Protein AF-A0A0M0LCG4-F1 (afdb_monomer)

Structure (mmCIF, N/CA/C/O backbone):
data_AF-A0A0M0LCG4-F1
#
_entry.id   AF-A0A0M0LCG4-F1
#
loop_
_atom_site.group_PDB
_atom_site.id
_atom_site.type_symbol
_atom_site.label_atom_id
_atom_site.label_alt_id
_atom_site.label_comp_id
_atom_site.label_asym_id
_atom_site.label_entity_id
_atom_site.label_seq_id
_atom_site.pdbx_PDB_ins_code
_atom_site.Cartn_x
_atom_site.Cartn_y
_atom_site.Cartn_z
_atom_site.occupancy
_atom_site.B_iso_or_equiv
_atom_site.auth_seq_id
_atom_site.auth_comp_id
_atom_site.auth_asym_id
_atom_site.auth_atom_id
_atom_site.pdbx_PDB_model_num
ATOM 1 N N . MET A 1 1 ? 3.141 -11.480 -14.438 1.00 58.06 1 MET A N 1
ATOM 2 C CA . MET A 1 1 ? 2.545 -12.198 -13.284 1.00 58.06 1 MET A CA 1
ATOM 3 C C . MET A 1 1 ? 2.478 -11.328 -12.030 1.00 58.06 1 MET A C 1
ATOM 5 O O . MET A 1 1 ? 1.399 -11.221 -11.464 1.00 58.06 1 MET A O 1
ATOM 9 N N . SER A 1 2 ? 3.556 -10.638 -11.639 1.00 75.00 2 SER A N 1
ATOM 10 C CA . SER A 1 2 ? 3.568 -9.698 -10.497 1.00 75.00 2 SER A CA 1
ATOM 11 C C . SER A 1 2 ? 2.504 -8.590 -10.574 1.00 75.00 2 SER A C 1
ATOM 13 O O . SER A 1 2 ? 1.872 -8.290 -9.566 1.00 75.00 2 SER A O 1
ATOM 15 N N . ASN A 1 3 ? 2.238 -8.041 -11.766 1.00 88.06 3 ASN A N 1
ATOM 16 C CA . ASN A 1 3 ? 1.226 -6.990 -11.954 1.00 88.06 3 ASN A CA 1
ATOM 17 C C . ASN A 1 3 ? -0.200 -7.453 -11.616 1.00 88.06 3 ASN A C 1
ATOM 19 O O . ASN A 1 3 ? -1.000 -6.654 -11.147 1.00 88.06 3 ASN A O 1
ATOM 23 N N . VAL A 1 4 ? -0.519 -8.743 -11.787 1.00 90.12 4 VAL A N 1
ATOM 24 C CA . VAL A 1 4 ? -1.814 -9.293 -11.345 1.00 90.12 4 VAL A CA 1
ATOM 25 C C . VAL A 1 4 ? -1.891 -9.261 -9.819 1.00 90.12 4 VAL A C 1
ATOM 27 O O . VAL A 1 4 ? -2.875 -8.783 -9.267 1.00 90.12 4 VAL A O 1
ATOM 30 N N . GLY A 1 5 ? -0.824 -9.685 -9.134 1.00 91.38 5 GLY A N 1
ATOM 31 C CA . GLY A 1 5 ? -0.717 -9.563 -7.679 1.00 91.38 5 GLY A CA 1
ATOM 32 C C . GLY A 1 5 ? -0.888 -8.116 -7.212 1.00 91.38 5 GLY A C 1
ATOM 33 O O . GLY A 1 5 ? -1.694 -7.849 -6.325 1.00 91.38 5 GLY A O 1
ATOM 34 N N . LEU A 1 6 ? -0.214 -7.166 -7.869 1.00 94.12 6 LEU A N 1
ATOM 35 C CA . LEU A 1 6 ? -0.319 -5.735 -7.572 1.00 94.12 6 LEU A CA 1
ATOM 36 C C . LEU A 1 6 ? -1.738 -5.177 -7.792 1.00 94.12 6 LEU A C 1
ATOM 38 O O . LEU A 1 6 ? -2.209 -4.363 -7.000 1.00 94.12 6 LEU A O 1
ATOM 42 N N . LEU A 1 7 ? -2.458 -5.645 -8.813 1.00 96.06 7 LEU A N 1
ATOM 43 C CA . LEU A 1 7 ? -3.851 -5.259 -9.046 1.00 96.06 7 LEU A CA 1
ATOM 44 C C . LEU A 1 7 ? -4.746 -5.655 -7.858 1.00 96.06 7 LEU A C 1
ATOM 46 O O . LEU A 1 7 ? -5.524 -4.842 -7.358 1.00 96.06 7 LEU A O 1
ATOM 50 N N . TYR A 1 8 ? -4.591 -6.882 -7.352 1.00 96.25 8 TYR A N 1
ATOM 51 C CA . TYR A 1 8 ? -5.348 -7.363 -6.192 1.00 96.25 8 TYR A CA 1
ATOM 52 C C . TYR A 1 8 ? -4.870 -6.762 -4.863 1.00 96.25 8 TYR A C 1
ATOM 54 O O . TYR A 1 8 ? -5.686 -6.584 -3.957 1.00 96.25 8 TYR A O 1
ATOM 62 N N . VAL A 1 9 ? -3.596 -6.363 -4.756 1.00 96.75 9 VAL A N 1
ATOM 63 C CA . VAL A 1 9 ? -3.102 -5.500 -3.666 1.00 96.75 9 VAL A CA 1
ATOM 64 C C . VAL A 1 9 ? -3.895 -4.192 -3.620 1.00 96.75 9 VAL A C 1
ATOM 66 O O . VAL A 1 9 ? -4.311 -3.759 -2.547 1.00 96.75 9 VAL A O 1
ATOM 69 N N . GLY A 1 10 ? -4.176 -3.597 -4.781 1.00 97.81 10 GLY A N 1
ATOM 70 C CA . GLY A 1 10 ? -5.074 -2.450 -4.886 1.00 97.81 10 GLY A CA 1
ATOM 71 C C . GLY A 1 10 ? -6.453 -2.754 -4.299 1.00 97.81 10 GLY A C 1
ATOM 72 O 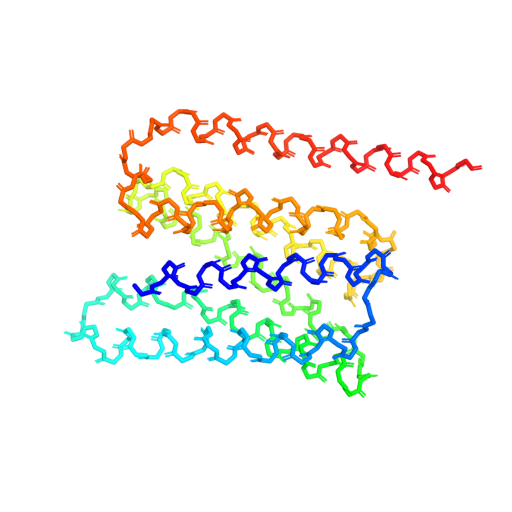O . GLY A 1 10 ? -6.906 -2.071 -3.383 1.00 97.81 10 GLY A O 1
ATOM 73 N N . ALA A 1 11 ? -7.093 -3.836 -4.737 1.00 97.88 11 ALA A N 1
ATOM 74 C CA . ALA A 1 11 ? -8.413 -4.216 -4.231 1.00 97.88 11 ALA A CA 1
ATOM 75 C C . ALA A 1 11 ? -8.450 -4.409 -2.697 1.00 97.88 11 ALA A C 1
ATOM 77 O O . ALA A 1 11 ? -9.364 -3.911 -2.036 1.00 97.88 11 ALA A O 1
ATOM 78 N N . VAL A 1 12 ? -7.454 -5.081 -2.104 1.00 98.19 12 VAL A N 1
ATOM 79 C CA . VAL A 1 12 ? -7.435 -5.316 -0.647 1.00 98.19 12 VAL A CA 1
ATOM 80 C C . VAL A 1 12 ? -7.124 -4.043 0.138 1.00 98.19 12 VAL A C 1
ATOM 82 O O . VAL A 1 12 ? -7.728 -3.825 1.185 1.00 98.19 12 VAL A O 1
ATOM 85 N N . LEU A 1 13 ? -6.256 -3.156 -0.366 1.00 98.31 13 LEU A N 1
ATOM 86 C CA . LEU A 1 13 ? -6.016 -1.848 0.256 1.00 98.31 13 LEU A CA 1
ATOM 87 C C . LEU A 1 13 ? -7.272 -0.973 0.221 1.00 98.31 13 LEU A C 1
ATOM 89 O O . LEU A 1 13 ? -7.578 -0.311 1.212 1.00 98.31 13 LEU A O 1
ATOM 93 N N . PHE A 1 14 ? -8.030 -1.016 -0.876 1.00 98.56 14 PHE A N 1
ATOM 94 C CA . PHE A 1 14 ? -9.299 -0.303 -0.992 1.00 98.56 14 PHE A CA 1
ATOM 95 C C . PHE A 1 14 ? -10.322 -0.807 0.034 1.00 98.56 14 PHE A C 1
ATOM 97 O O . PHE A 1 14 ? -10.944 -0.008 0.739 1.00 98.56 14 PHE A O 1
ATOM 104 N N . LEU A 1 15 ? -10.481 -2.128 0.160 1.00 98.19 15 LEU A N 1
ATOM 105 C CA . LEU A 1 15 ? -11.402 -2.728 1.129 1.00 98.19 15 LEU A CA 1
ATOM 106 C C . LEU A 1 15 ? -10.964 -2.467 2.573 1.00 98.19 15 LEU A C 1
ATOM 108 O O . LEU A 1 15 ? -11.787 -2.048 3.385 1.00 98.19 15 LEU A O 1
ATOM 112 N N . ASN A 1 16 ? -9.675 -2.619 2.884 1.00 98.00 16 ASN A N 1
ATOM 113 C CA . ASN A 1 16 ? -9.134 -2.325 4.213 1.00 98.00 16 ASN A CA 1
ATOM 114 C C . ASN A 1 16 ? -9.271 -0.847 4.574 1.00 98.00 16 ASN A C 1
ATOM 116 O O . ASN A 1 16 ? -9.596 -0.519 5.712 1.00 98.00 16 ASN A O 1
ATOM 120 N N . GLY A 1 17 ? -9.075 0.053 3.613 1.00 97.94 17 GLY A N 1
ATOM 121 C CA . GLY A 1 17 ? -9.295 1.473 3.836 1.00 97.94 17 GLY A CA 1
ATOM 122 C C . GLY A 1 17 ? -10.760 1.790 4.141 1.00 97.94 17 GLY A C 1
ATOM 123 O O . GLY A 1 17 ? -11.043 2.522 5.084 1.00 97.94 17 GLY A O 1
ATOM 124 N N . ASN A 1 18 ? -11.710 1.177 3.426 1.00 98.44 18 ASN A N 1
ATOM 125 C CA . ASN A 1 18 ? -13.138 1.320 3.734 1.00 98.44 18 ASN A CA 1
ATOM 126 C C . ASN A 1 18 ? -13.526 0.680 5.077 1.00 98.44 18 ASN A C 1
ATOM 128 O O . ASN A 1 18 ? -14.372 1.230 5.781 1.00 98.44 18 ASN A O 1
ATOM 132 N N . MET A 1 19 ? -12.890 -0.430 5.457 1.00 97.50 19 MET A N 1
ATOM 133 C CA . MET A 1 19 ? -13.047 -1.044 6.778 1.00 97.50 19 MET A CA 1
ATOM 134 C C . MET A 1 19 ? -12.609 -0.084 7.893 1.00 97.50 19 MET A C 1
ATOM 136 O O . MET A 1 19 ? -13.358 0.130 8.840 1.00 97.50 19 MET A O 1
ATOM 140 N N . LEU A 1 20 ? -11.450 0.569 7.753 1.00 97.00 20 LEU A N 1
ATOM 141 C CA . LEU A 1 20 ? -10.958 1.568 8.718 1.00 97.00 20 LEU A CA 1
ATOM 142 C C . LEU A 1 20 ? -11.826 2.830 8.784 1.00 97.00 20 LEU A C 1
ATOM 144 O O . LEU A 1 20 ? -11.845 3.518 9.797 1.00 97.00 20 LEU A O 1
ATOM 148 N N . LEU A 1 21 ? -12.563 3.133 7.714 1.00 97.38 21 LEU A N 1
ATOM 149 C CA . LEU A 1 21 ? -13.569 4.198 7.694 1.00 97.38 21 LEU A CA 1
ATOM 150 C C . LEU A 1 21 ? -14.940 3.744 8.228 1.00 97.38 21 LEU A C 1
ATOM 152 O O . LEU A 1 21 ? -15.906 4.499 8.121 1.00 97.38 21 LEU A O 1
ATOM 156 N N . GLY A 1 22 ? -15.055 2.520 8.753 1.00 96.56 22 GLY A N 1
ATOM 157 C CA . GLY A 1 22 ? -16.291 1.972 9.317 1.00 96.56 22 GLY A CA 1
ATOM 158 C C . GLY A 1 22 ? -17.362 1.601 8.286 1.00 96.56 22 GLY A C 1
ATOM 159 O O . GLY A 1 22 ? -18.508 1.366 8.657 1.00 96.56 22 GLY A O 1
ATOM 160 N N . LYS A 1 23 ? -17.024 1.554 6.991 1.00 97.00 23 LYS A N 1
ATOM 161 C CA . LYS A 1 23 ? -17.974 1.229 5.909 1.00 97.00 23 LYS A CA 1
ATOM 162 C C . LYS A 1 23 ? -18.112 -0.271 5.647 1.00 97.00 23 LYS A C 1
ATOM 164 O O . LYS A 1 23 ? -19.076 -0.685 5.012 1.00 97.00 23 LYS A O 1
ATOM 169 N N . ILE A 1 24 ? -17.132 -1.064 6.074 1.00 96.38 24 ILE A N 1
ATOM 170 C CA . ILE A 1 24 ? -17.080 -2.521 5.903 1.00 96.38 24 ILE A CA 1
ATOM 171 C C . ILE A 1 24 ? -16.702 -3.122 7.253 1.00 96.38 24 ILE A C 1
ATOM 173 O O . ILE A 1 24 ? -15.820 -2.598 7.932 1.00 96.38 24 ILE A O 1
ATOM 177 N N . ASP A 1 25 ? -17.350 -4.212 7.655 1.00 95.88 25 ASP A N 1
ATOM 178 C CA . ASP A 1 25 ? -16.995 -4.897 8.892 1.00 95.88 25 ASP A CA 1
ATOM 179 C C . ASP A 1 25 ? -15.669 -5.669 8.761 1.00 95.88 25 ASP A C 1
ATOM 181 O O . ASP A 1 25 ? -15.265 -6.108 7.678 1.00 95.88 25 ASP A O 1
ATOM 185 N N . GLY A 1 26 ? -14.995 -5.865 9.897 1.00 93.94 26 GLY A N 1
ATOM 186 C CA . GLY A 1 26 ? -13.695 -6.530 9.937 1.00 93.94 26 GLY A CA 1
ATOM 187 C C . GLY A 1 26 ? -13.712 -7.934 9.336 1.00 93.94 26 GLY A C 1
ATOM 188 O O . GLY A 1 26 ? -12.793 -8.286 8.598 1.00 93.94 26 GLY A O 1
ATOM 189 N N . LYS A 1 27 ? -14.762 -8.729 9.578 1.00 95.00 27 LYS A N 1
ATOM 190 C CA . LYS A 1 27 ? -14.824 -10.125 9.119 1.00 95.00 27 LYS A CA 1
ATOM 191 C C . LYS A 1 27 ? -14.962 -10.210 7.602 1.00 95.00 27 LYS A C 1
ATOM 193 O O . LYS A 1 27 ? -14.222 -10.975 6.985 1.00 95.00 27 LYS A O 1
ATOM 198 N N . SER A 1 28 ? -15.829 -9.396 6.999 1.00 94.62 28 SER A N 1
ATOM 199 C CA . SER A 1 28 ? -15.983 -9.317 5.540 1.00 94.62 28 SER A CA 1
ATOM 200 C C . SER A 1 28 ? -14.681 -8.906 4.856 1.00 94.62 28 SER A C 1
ATOM 202 O O . SER A 1 28 ? -14.245 -9.556 3.903 1.00 94.62 28 SER A O 1
ATOM 204 N N . ALA A 1 29 ? -13.998 -7.883 5.383 1.00 96.31 29 ALA A N 1
ATOM 205 C CA . ALA A 1 29 ? -12.672 -7.508 4.897 1.00 96.31 29 ALA A CA 1
ATOM 206 C C . ALA A 1 29 ? -11.649 -8.637 5.122 1.00 96.31 29 ALA A C 1
ATOM 208 O O . ALA A 1 29 ? -10.823 -8.916 4.251 1.00 96.31 29 ALA A O 1
ATOM 209 N N . GLY A 1 30 ? -11.722 -9.328 6.262 1.00 96.50 30 GLY A N 1
ATOM 210 C CA . GLY A 1 30 ? -10.831 -10.421 6.642 1.00 96.50 30 GLY A CA 1
ATOM 211 C C . GLY A 1 30 ? -10.824 -11.582 5.646 1.00 96.50 30 GLY A C 1
ATOM 212 O O . GLY A 1 30 ? -9.749 -12.059 5.287 1.00 96.50 30 GLY A O 1
ATOM 213 N N . ILE A 1 31 ? -11.989 -11.978 5.120 1.00 97.38 31 ILE A N 1
ATOM 214 C CA . ILE A 1 31 ? -12.096 -13.015 4.076 1.00 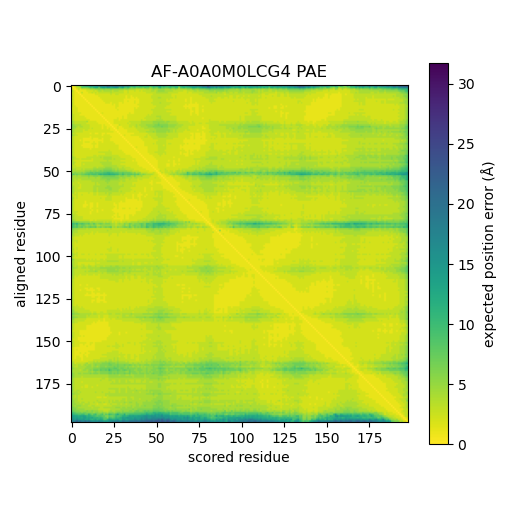97.38 31 ILE A CA 1
ATOM 215 C C . ILE A 1 31 ? -11.303 -12.610 2.829 1.00 97.38 31 ILE A C 1
ATOM 217 O O . ILE A 1 31 ? -10.500 -13.389 2.316 1.00 97.38 31 ILE A O 1
ATOM 221 N N . PHE A 1 32 ? -11.481 -11.374 2.357 1.00 97.31 32 PHE A N 1
ATOM 222 C CA . PHE A 1 32 ? -10.788 -10.904 1.159 1.00 97.31 32 PHE A CA 1
ATOM 223 C C . PHE A 1 32 ? -9.271 -10.786 1.367 1.00 97.31 32 PHE A C 1
ATOM 225 O O . PHE A 1 32 ? -8.490 -11.103 0.468 1.00 97.31 32 PHE A O 1
ATOM 232 N N . ASN A 1 33 ? -8.843 -10.399 2.572 1.00 98.25 33 ASN A N 1
ATOM 233 C CA . ASN A 1 33 ? -7.431 -10.397 2.951 1.00 98.25 33 ASN A CA 1
ATOM 234 C C . ASN A 1 33 ? -6.807 -11.796 2.857 1.00 98.25 33 ASN A C 1
ATOM 236 O O . ASN A 1 33 ? -5.667 -11.907 2.411 1.00 98.25 33 ASN A O 1
ATOM 240 N N . LEU A 1 34 ? -7.539 -12.861 3.208 1.00 98.06 34 LEU A N 1
ATOM 241 C CA . LEU A 1 34 ? -7.041 -14.226 3.026 1.00 98.06 34 LEU A CA 1
ATOM 242 C C . LEU A 1 34 ? -6.836 -14.564 1.547 1.00 98.06 34 LEU A C 1
ATOM 244 O O . LEU A 1 34 ? -5.779 -15.077 1.196 1.00 98.06 34 LEU A O 1
ATOM 248 N N . PHE A 1 35 ? -7.783 -14.226 0.666 1.00 97.00 35 PHE A N 1
ATOM 249 C CA . PHE A 1 35 ? -7.638 -14.492 -0.770 1.00 97.00 35 PHE A CA 1
ATOM 250 C C . PHE A 1 35 ? -6.423 -13.789 -1.373 1.00 97.00 35 PHE A C 1
ATOM 252 O O . PHE A 1 35 ? -5.602 -14.426 -2.038 1.00 97.00 35 PHE A O 1
ATOM 259 N N . VAL A 1 36 ? -6.274 -12.488 -1.111 1.00 97.19 36 VAL A N 1
ATOM 260 C CA . VAL A 1 36 ? -5.142 -11.722 -1.646 1.00 97.19 36 VAL A CA 1
ATOM 261 C C . VAL A 1 36 ? -3.834 -12.137 -0.981 1.00 97.19 36 VAL A C 1
ATOM 263 O O . VAL A 1 36 ? -2.826 -12.271 -1.668 1.00 97.19 36 VAL A O 1
ATOM 266 N N . GLY A 1 37 ? -3.845 -12.413 0.323 1.00 97.25 37 GLY A N 1
ATOM 267 C CA . GLY A 1 37 ? -2.687 -12.923 1.049 1.00 97.25 37 GLY A CA 1
ATOM 268 C C . GLY A 1 37 ? -2.186 -14.252 0.486 1.00 97.25 37 GLY A C 1
ATOM 269 O O . GLY A 1 37 ? -1.002 -14.380 0.182 1.00 97.25 37 GLY A O 1
ATOM 270 N N . THR A 1 38 ? -3.078 -15.218 0.254 1.00 96.75 38 THR A N 1
ATOM 271 C CA . THR A 1 38 ? -2.728 -16.508 -0.355 1.00 96.75 38 THR A CA 1
ATOM 272 C C . THR A 1 38 ? -2.193 -16.330 -1.774 1.00 96.75 38 THR A C 1
ATOM 274 O O . THR A 1 38 ? -1.142 -16.888 -2.094 1.00 96.75 38 THR A O 1
ATOM 277 N N . LEU A 1 39 ? -2.847 -15.512 -2.606 1.00 94.88 39 LEU A N 1
ATOM 278 C CA . LEU A 1 39 ? -2.365 -15.194 -3.955 1.00 94.88 39 LEU A CA 1
ATOM 279 C C . LEU A 1 39 ? -0.948 -14.594 -3.923 1.00 94.88 39 LEU A C 1
ATOM 281 O O . LEU A 1 39 ? -0.085 -14.984 -4.715 1.00 94.88 39 LEU A O 1
ATOM 285 N N . GLN A 1 40 ? -0.698 -13.677 -2.987 1.00 94.69 40 GLN A N 1
ATOM 286 C CA . GLN A 1 40 ? 0.572 -12.962 -2.839 1.00 94.69 40 GLN A CA 1
ATOM 287 C C . GLN A 1 40 ? 1.675 -13.773 -2.160 1.00 94.69 40 GLN A C 1
ATOM 289 O O . GLN A 1 40 ? 2.836 -13.392 -2.257 1.00 94.69 40 GLN A O 1
ATOM 294 N N . VAL A 1 41 ? 1.353 -14.893 -1.516 1.00 95.81 41 VAL A N 1
ATOM 295 C CA . VAL A 1 41 ? 2.345 -15.882 -1.069 1.00 95.81 41 VAL A CA 1
ATOM 296 C C . VAL A 1 41 ? 2.645 -16.881 -2.183 1.00 95.81 41 VAL A C 1
ATOM 298 O O . VAL A 1 41 ? 3.804 -17.208 -2.421 1.00 95.81 41 VAL A O 1
ATOM 301 N N . PHE A 1 42 ? 1.628 -17.335 -2.916 1.00 94.81 42 PHE A N 1
ATOM 302 C CA . PHE A 1 42 ? 1.810 -18.311 -3.989 1.00 94.81 42 PHE A CA 1
ATOM 303 C C . PHE A 1 42 ? 2.607 -17.746 -5.175 1.00 94.81 42 PHE A C 1
ATOM 305 O O . PHE A 1 42 ? 3.509 -18.404 -5.693 1.00 94.81 42 PHE A O 1
ATOM 312 N N . THR A 1 43 ? 2.319 -16.506 -5.577 1.00 92.00 43 THR A N 1
ATOM 313 C CA . THR A 1 43 ? 2.982 -15.844 -6.713 1.00 92.00 43 THR A CA 1
ATOM 314 C C . THR A 1 43 ? 4.514 -15.800 -6.578 1.00 92.00 43 THR A C 1
ATOM 316 O O . THR A 1 43 ? 5.192 -16.275 -7.491 1.00 92.00 43 THR A O 1
ATOM 319 N N . PRO A 1 44 ? 5.108 -15.286 -5.481 1.00 92.62 44 PRO A N 1
ATOM 320 C CA . PRO A 1 44 ? 6.560 -15.266 -5.334 1.00 92.62 44 PRO A CA 1
ATOM 321 C C . PRO A 1 44 ? 7.183 -16.655 -5.165 1.00 92.62 44 PRO A C 1
ATOM 323 O O . PRO A 1 44 ? 8.301 -16.843 -5.631 1.00 92.62 44 PRO A O 1
ATOM 326 N N . ILE A 1 45 ? 6.481 -17.644 -4.590 1.00 94.19 45 ILE A N 1
ATOM 327 C CA . ILE A 1 45 ? 6.969 -19.037 -4.565 1.00 94.19 45 ILE A CA 1
ATOM 328 C C . ILE A 1 45 ? 7.184 -19.538 -5.994 1.00 94.19 45 ILE A C 1
ATOM 330 O O . ILE A 1 45 ? 8.265 -20.028 -6.317 1.00 94.19 45 ILE A O 1
ATOM 334 N N . TYR A 1 46 ? 6.182 -19.371 -6.861 1.00 93.12 46 TYR A N 1
ATOM 335 C CA . TYR A 1 46 ? 6.290 -19.771 -8.261 1.00 93.12 46 TYR A CA 1
ATOM 336 C C . TYR A 1 46 ? 7.442 -19.046 -8.973 1.00 93.12 46 TYR A C 1
ATOM 338 O O . TYR A 1 46 ? 8.249 -19.690 -9.644 1.00 93.12 46 TYR A O 1
ATOM 346 N N . LEU A 1 47 ? 7.561 -17.725 -8.791 1.00 92.19 47 LEU A N 1
ATOM 347 C CA . LEU A 1 47 ? 8.633 -16.929 -9.403 1.00 92.19 47 LEU A CA 1
ATOM 348 C C . LEU A 1 47 ? 10.026 -17.371 -8.940 1.00 92.19 47 LEU A C 1
ATOM 350 O O . LEU A 1 47 ? 10.927 -17.467 -9.761 1.00 92.19 47 LEU A O 1
ATOM 354 N N . ILE A 1 48 ? 10.207 -17.680 -7.654 1.00 93.81 48 ILE A N 1
ATOM 355 C CA . ILE A 1 48 ? 11.499 -18.122 -7.108 1.00 93.81 48 ILE A CA 1
ATOM 356 C C . ILE A 1 48 ? 11.862 -19.520 -7.610 1.00 93.81 48 ILE A C 1
ATOM 358 O O . ILE A 1 48 ? 12.994 -19.737 -8.034 1.00 93.81 48 ILE A O 1
ATOM 362 N N . VAL A 1 49 ? 10.914 -20.462 -7.607 1.00 94.38 49 VAL A N 1
ATOM 363 C CA . VAL A 1 49 ? 11.147 -21.833 -8.101 1.00 94.38 49 VAL A CA 1
ATOM 364 C C . VAL A 1 49 ? 11.508 -21.829 -9.587 1.00 94.38 49 VAL A C 1
ATOM 366 O O . VAL A 1 49 ? 12.363 -22.597 -10.017 1.00 94.38 49 VAL A O 1
ATOM 369 N N . THR A 1 50 ? 10.890 -20.941 -10.367 1.00 93.38 50 THR A N 1
ATOM 370 C CA . THR A 1 50 ? 11.135 -20.816 -11.812 1.00 93.38 50 THR A CA 1
ATOM 371 C C . THR A 1 50 ? 12.269 -19.855 -12.173 1.00 93.38 50 THR A C 1
ATOM 373 O O . THR A 1 50 ? 12.613 -19.747 -13.349 1.00 93.38 50 THR A O 1
ATOM 376 N N . ALA A 1 51 ? 12.899 -19.198 -11.192 1.00 92.44 51 ALA A N 1
ATOM 377 C CA . ALA A 1 51 ? 13.979 -18.239 -11.430 1.00 92.44 51 ALA A CA 1
ATOM 378 C C . ALA A 1 51 ? 15.267 -18.888 -11.961 1.00 92.44 51 ALA A C 1
ATOM 380 O O . ALA A 1 51 ? 16.140 -18.178 -12.450 1.00 92.44 51 ALA A O 1
ATOM 381 N N . ASN A 1 52 ? 15.424 -20.215 -11.851 1.00 92.00 52 ASN A N 1
ATOM 382 C CA . ASN A 1 52 ? 16.611 -20.953 -12.310 1.00 92.00 52 ASN A CA 1
ATOM 383 C C . ASN A 1 52 ? 17.946 -20.358 -11.808 1.00 92.00 52 ASN A C 1
ATOM 385 O O . ASN A 1 52 ? 18.951 -20.377 -12.514 1.00 92.00 52 ASN A O 1
ATOM 389 N N . GLY A 1 53 ? 17.956 -19.816 -10.584 1.00 90.94 53 GLY A N 1
ATOM 390 C CA . GLY A 1 53 ? 19.138 -19.199 -9.974 1.00 90.94 53 GLY A CA 1
ATOM 391 C C . GLY A 1 53 ? 19.356 -17.718 -10.305 1.00 90.94 53 GLY A C 1
ATOM 392 O O . GLY A 1 53 ? 20.328 -17.149 -9.811 1.00 90.94 53 GLY A O 1
ATOM 393 N N . ASP A 1 54 ? 18.471 -17.071 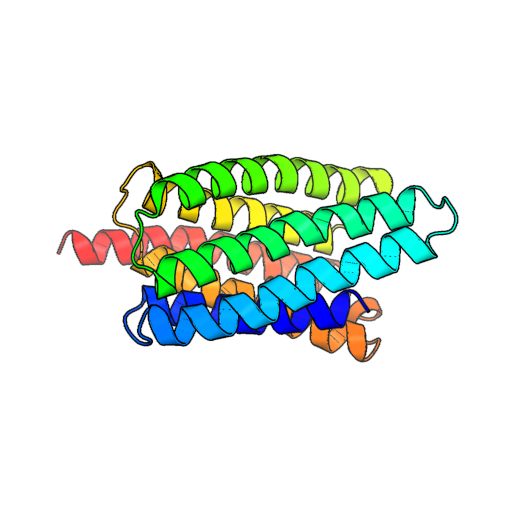-11.073 1.00 93.75 54 ASP A N 1
ATOM 394 C CA . ASP A 1 54 ? 18.527 -15.622 -11.287 1.00 93.75 54 ASP A CA 1
ATOM 395 C C . ASP A 1 54 ? 18.249 -14.863 -9.980 1.00 93.75 54 ASP A C 1
ATOM 397 O O . ASP A 1 54 ? 17.116 -14.764 -9.494 1.00 93.75 54 ASP A O 1
ATOM 401 N N . THR A 1 55 ? 19.314 -14.299 -9.418 1.00 92.69 55 THR A N 1
ATOM 402 C CA . THR A 1 55 ? 19.292 -13.572 -8.151 1.00 92.69 55 THR A CA 1
ATOM 403 C C . THR A 1 55 ? 18.458 -12.297 -8.219 1.00 92.69 55 THR A C 1
ATOM 405 O O . THR A 1 55 ? 17.843 -11.945 -7.213 1.00 92.69 55 THR A O 1
ATOM 408 N N . ASN A 1 56 ? 18.359 -11.637 -9.380 1.00 89.38 56 ASN A N 1
ATOM 409 C CA . ASN A 1 56 ? 17.524 -10.444 -9.538 1.00 89.38 56 ASN A CA 1
ATOM 410 C C . ASN A 1 56 ? 16.039 -10.812 -9.477 1.00 89.38 56 ASN A C 1
ATOM 412 O O . ASN A 1 56 ? 15.277 -10.180 -8.747 1.00 89.38 56 ASN A O 1
ATOM 416 N N . THR A 1 57 ? 15.633 -11.873 -10.181 1.00 89.94 5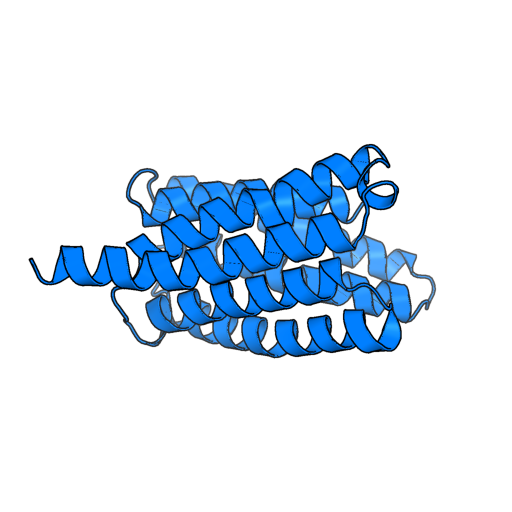7 THR A N 1
ATOM 417 C CA . THR A 1 57 ? 14.253 -12.376 -10.129 1.00 89.94 57 THR A CA 1
ATOM 418 C C . THR A 1 57 ? 13.870 -12.818 -8.716 1.00 89.94 57 THR A C 1
ATOM 420 O O . THR A 1 57 ? 1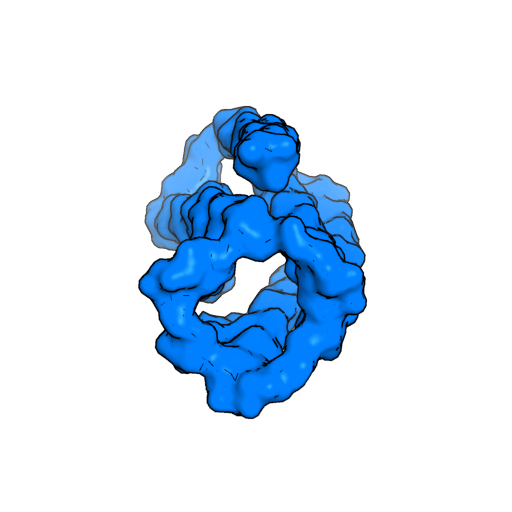2.792 -12.465 -8.230 1.00 89.94 57 THR A O 1
ATOM 423 N N . ILE A 1 58 ? 14.761 -13.530 -8.015 1.00 93.12 58 ILE A N 1
ATOM 424 C CA . ILE A 1 58 ? 14.539 -13.949 -6.622 1.00 93.12 58 ILE A CA 1
ATOM 425 C C . ILE A 1 58 ? 14.403 -12.732 -5.699 1.00 93.12 58 ILE A C 1
ATOM 427 O O . ILE A 1 58 ? 13.480 -12.680 -4.882 1.00 93.12 58 ILE A O 1
ATOM 431 N N . LEU A 1 59 ? 15.282 -11.735 -5.846 1.00 91.06 59 LEU A N 1
ATOM 432 C CA . LEU A 1 59 ? 15.245 -10.505 -5.058 1.00 91.06 59 LEU A CA 1
ATOM 433 C C . LEU A 1 59 ? 13.924 -9.757 -5.262 1.00 91.06 59 LEU A C 1
ATOM 435 O O . LEU A 1 59 ? 13.253 -9.429 -4.283 1.00 91.06 59 LEU A O 1
ATOM 439 N N . SER A 1 60 ? 13.501 -9.551 -6.508 1.00 87.75 60 SER A N 1
ATOM 440 C CA . SER A 1 60 ? 12.236 -8.876 -6.813 1.00 87.75 60 SER A CA 1
ATOM 441 C C . SER A 1 60 ? 11.022 -9.653 -6.301 1.00 87.75 60 SER A C 1
ATOM 443 O O . SER A 1 60 ? 10.097 -9.051 -5.756 1.00 87.75 60 SER A O 1
ATOM 445 N N . ALA A 1 61 ? 11.026 -10.987 -6.404 1.00 91.62 61 ALA A N 1
ATOM 446 C CA . ALA A 1 61 ? 9.960 -11.832 -5.869 1.00 91.62 61 ALA A CA 1
ATOM 447 C C . ALA A 1 61 ? 9.896 -11.794 -4.331 1.00 91.62 61 ALA A C 1
ATOM 449 O O . ALA A 1 61 ? 8.804 -11.816 -3.761 1.00 91.62 61 ALA A O 1
ATOM 450 N N . SER A 1 62 ? 11.039 -11.682 -3.648 1.00 92.44 62 SER A N 1
ATOM 451 C CA . SER A 1 62 ? 11.096 -11.697 -2.180 1.00 92.44 62 SER A CA 1
ATOM 452 C C . SER A 1 62 ? 10.276 -10.575 -1.527 1.00 92.44 62 SER A C 1
ATOM 454 O O . SER A 1 62 ? 9.641 -10.796 -0.494 1.00 92.44 62 SER A O 1
ATOM 456 N N . GLY A 1 63 ? 10.202 -9.399 -2.163 1.00 91.44 63 GLY A N 1
ATOM 457 C CA . GLY A 1 63 ? 9.430 -8.260 -1.662 1.00 91.44 63 GLY A CA 1
ATOM 458 C C . GLY A 1 63 ? 7.921 -8.516 -1.599 1.00 91.44 63 GLY A C 1
ATOM 459 O O . GLY A 1 63 ? 7.243 -7.962 -0.734 1.00 91.44 63 GLY A O 1
ATOM 460 N N . LEU A 1 64 ? 7.380 -9.397 -2.450 1.00 92.38 64 LEU A N 1
ATOM 461 C CA . LEU A 1 64 ? 5.942 -9.701 -2.482 1.00 92.38 64 LEU A CA 1
ATOM 462 C C . LEU A 1 64 ? 5.483 -10.433 -1.212 1.00 92.38 64 LEU A C 1
ATOM 464 O O . LEU A 1 64 ? 4.348 -10.231 -0.771 1.00 92.38 64 LEU A O 1
ATOM 468 N N . PHE A 1 65 ? 6.361 -11.223 -0.583 1.00 94.62 65 PHE A N 1
ATOM 469 C CA . PHE A 1 65 ? 6.039 -11.923 0.664 1.00 94.62 65 PHE A CA 1
ATOM 470 C C . PHE A 1 65 ? 5.693 -10.967 1.802 1.00 94.62 65 PHE A C 1
ATOM 472 O O . PHE A 1 65 ? 4.841 -11.301 2.625 1.00 94.62 65 PHE A O 1
ATOM 479 N N . LEU A 1 66 ? 6.302 -9.776 1.837 1.00 95.56 66 LEU A N 1
ATOM 480 C CA . LEU A 1 66 ? 6.006 -8.761 2.853 1.00 95.56 66 LEU A CA 1
ATOM 481 C C . LEU A 1 66 ? 4.513 -8.428 2.871 1.00 95.56 66 LEU A C 1
ATOM 483 O O . LEU A 1 66 ? 3.871 -8.380 3.922 1.00 95.56 66 LEU A O 1
ATOM 487 N N . PHE A 1 67 ? 3.941 -8.255 1.685 1.00 94.50 67 PHE A N 1
ATOM 488 C CA . PHE A 1 67 ? 2.535 -7.928 1.517 1.00 94.50 67 PHE A CA 1
ATOM 489 C C . PHE A 1 67 ? 1.643 -9.156 1.682 1.00 94.50 67 PHE A C 1
ATOM 491 O O . PHE A 1 67 ? 0.642 -9.082 2.390 1.00 94.50 67 PHE A O 1
ATOM 498 N N . GLY A 1 68 ? 2.026 -10.302 1.108 1.00 96.38 68 GLY A N 1
ATOM 499 C CA . GLY A 1 68 ? 1.269 -11.548 1.249 1.00 96.38 68 GLY A CA 1
ATOM 500 C C . GLY A 1 68 ? 1.058 -11.946 2.708 1.00 96.38 68 GLY A C 1
ATOM 501 O O . GLY A 1 68 ? -0.078 -12.159 3.136 1.00 96.38 68 GLY A O 1
ATOM 502 N N . PHE A 1 69 ? 2.124 -11.944 3.509 1.00 97.38 69 PHE A N 1
ATOM 503 C CA . PHE A 1 69 ? 2.018 -12.225 4.938 1.00 97.38 69 PHE A CA 1
ATOM 504 C C . PHE A 1 69 ? 1.306 -11.113 5.712 1.00 97.38 69 PHE A C 1
ATOM 506 O O . PHE A 1 69 ? 0.579 -11.433 6.649 1.00 97.38 69 PHE A O 1
ATOM 513 N N . THR A 1 70 ? 1.427 -9.840 5.304 1.00 97.19 70 THR A N 1
ATOM 514 C CA . THR A 1 70 ? 0.623 -8.754 5.898 1.00 97.19 70 THR A CA 1
ATOM 515 C C . THR A 1 70 ? -0.866 -9.079 5.783 1.00 97.19 70 THR A C 1
ATOM 517 O O . THR A 1 70 ? -1.573 -9.073 6.790 1.00 97.19 70 THR A O 1
ATOM 520 N N . TYR A 1 71 ? -1.348 -9.402 4.579 1.00 97.50 71 TYR A N 1
ATOM 521 C CA . TYR A 1 71 ? -2.773 -9.655 4.357 1.00 97.50 71 TYR A CA 1
ATOM 522 C C . TYR A 1 71 ? -3.241 -10.959 4.994 1.00 97.50 71 TYR A C 1
ATOM 524 O O . TYR A 1 71 ? -4.307 -10.972 5.598 1.00 97.50 71 TYR A O 1
ATOM 532 N N . LEU A 1 72 ? -2.446 -12.031 4.973 1.00 97.69 72 LEU A N 1
ATOM 533 C CA . LEU A 1 72 ? -2.799 -13.242 5.723 1.00 97.69 72 LEU A CA 1
ATOM 534 C C . LEU A 1 72 ? -2.946 -12.950 7.221 1.00 97.69 72 LEU A C 1
ATOM 536 O O . LEU A 1 72 ? -3.927 -13.369 7.833 1.00 97.69 72 LEU A O 1
ATOM 540 N N . TYR A 1 73 ? -2.018 -12.188 7.802 1.00 96.69 73 TYR A N 1
ATOM 541 C CA . TYR A 1 73 ? -2.060 -11.849 9.220 1.00 96.69 73 TYR A CA 1
ATOM 542 C C . TYR A 1 73 ? -3.281 -10.974 9.551 1.00 96.69 73 TYR A C 1
ATOM 544 O O . TYR A 1 73 ? -4.037 -11.296 10.471 1.00 96.69 73 TYR A O 1
ATOM 552 N N . VAL A 1 74 ? -3.539 -9.921 8.767 1.00 96.50 74 VAL A N 1
ATOM 553 C CA . VAL A 1 74 ? -4.741 -9.079 8.908 1.00 96.50 74 VAL A CA 1
ATOM 554 C C . VAL A 1 74 ? -6.015 -9.910 8.750 1.00 96.50 74 VAL A C 1
ATOM 556 O O . VAL A 1 74 ? -6.919 -9.801 9.575 1.00 96.50 74 VAL A O 1
ATOM 559 N N . GLY A 1 75 ? -6.077 -10.786 7.746 1.00 96.88 75 GLY A N 1
ATOM 560 C CA . GLY A 1 75 ? -7.232 -11.637 7.472 1.00 96.88 75 GLY A CA 1
ATOM 561 C C . GLY A 1 75 ? -7.564 -12.573 8.629 1.00 96.88 75 GLY A C 1
ATOM 562 O O . GLY A 1 75 ? -8.686 -12.553 9.134 1.00 96.88 75 GLY A O 1
ATOM 563 N N . ILE A 1 76 ? -6.577 -13.336 9.109 1.00 97.19 76 ILE A N 1
ATOM 564 C CA . ILE A 1 76 ? -6.736 -14.231 10.267 1.00 97.19 76 ILE A CA 1
ATOM 565 C C . ILE A 1 76 ? -7.164 -13.432 11.498 1.00 97.19 76 ILE A C 1
ATOM 567 O O . ILE A 1 76 ? -8.064 -13.843 12.231 1.00 97.19 76 ILE A O 1
ATOM 571 N N . THR A 1 77 ? -6.543 -12.277 11.719 1.00 95.94 77 THR A N 1
ATOM 572 C CA . THR A 1 77 ? -6.789 -11.474 12.915 1.00 95.94 77 THR A CA 1
ATOM 573 C C . THR A 1 77 ? -8.195 -10.891 12.932 1.00 95.94 77 THR A C 1
ATOM 575 O O . THR A 1 77 ? -8.899 -11.024 13.930 1.00 95.94 77 THR A O 1
ATOM 578 N N . ASN A 1 78 ? -8.655 -10.349 11.807 1.00 95.31 78 ASN A N 1
ATOM 579 C CA . ASN A 1 78 ? -10.012 -9.837 11.662 1.00 95.31 78 ASN A CA 1
ATOM 580 C C . ASN A 1 78 ? -11.085 -10.928 11.817 1.00 95.31 78 ASN A C 1
ATOM 582 O O . ASN A 1 78 ? -12.176 -10.660 12.314 1.00 95.31 78 ASN A O 1
ATOM 586 N N . LEU A 1 79 ? -10.798 -12.161 11.390 1.00 96.31 79 LEU A N 1
ATOM 587 C CA . LEU A 1 79 ? -11.738 -13.280 11.504 1.00 96.31 79 LEU A CA 1
ATOM 588 C C . LEU A 1 79 ? -11.801 -13.862 12.920 1.00 96.31 79 LEU A C 1
ATOM 590 O O . LEU A 1 79 ? -12.860 -14.322 13.350 1.00 96.31 79 LEU A O 1
ATOM 594 N N . THR A 1 80 ? -10.682 -13.835 13.642 1.00 95.75 80 THR A N 1
ATOM 595 C CA . THR A 1 80 ? -10.550 -14.418 14.987 1.00 95.75 80 THR A CA 1
ATOM 596 C C . THR A 1 80 ? -10.697 -13.401 16.117 1.00 95.75 80 THR A C 1
ATOM 598 O O . THR A 1 80 ? -10.833 -13.801 17.270 1.00 95.75 80 THR A O 1
ATOM 601 N N . ASN A 1 81 ? -10.705 -12.100 15.810 1.00 91.50 81 ASN A N 1
ATOM 602 C CA . ASN A 1 81 ? -10.736 -10.995 16.774 1.00 91.50 81 ASN A CA 1
ATOM 603 C C . ASN A 1 81 ? -9.591 -11.032 17.809 1.00 91.50 81 ASN A C 1
ATOM 605 O O . ASN A 1 81 ? -9.755 -10.579 18.943 1.00 91.50 81 ASN A O 1
ATOM 609 N N . ILE A 1 82 ? -8.4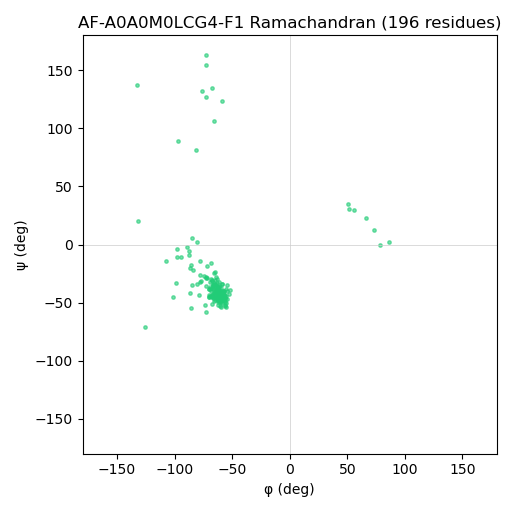27 -11.583 17.448 1.00 92.19 82 ILE A N 1
ATOM 610 C CA . ILE A 1 82 ? -7.230 -11.516 18.301 1.00 92.19 82 ILE A CA 1
ATOM 611 C C . ILE A 1 82 ? -6.643 -10.097 18.304 1.00 92.19 82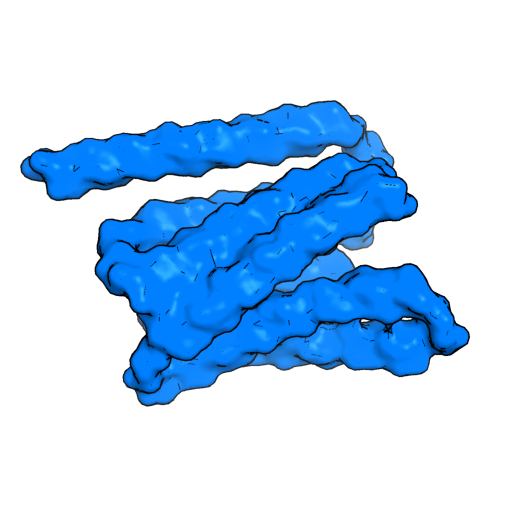 ILE A C 1
ATOM 613 O O . ILE A 1 82 ? -6.954 -9.273 17.453 1.00 92.19 82 ILE A O 1
ATOM 617 N N . ARG A 1 83 ? -5.782 -9.782 19.279 1.00 89.00 83 ARG A N 1
ATOM 618 C CA . ARG A 1 83 ? -5.187 -8.438 19.400 1.00 89.00 83 ARG A CA 1
ATOM 619 C C . ARG A 1 83 ? -4.232 -8.123 18.241 1.00 89.00 83 ARG A C 1
ATOM 621 O O . ARG A 1 83 ? -3.303 -8.883 17.979 1.00 89.00 83 ARG A O 1
ATOM 628 N N . ASN A 1 84 ? -4.353 -6.922 17.676 1.00 88.50 84 ASN A N 1
ATOM 629 C CA . ASN A 1 84 ? -3.624 -6.492 16.470 1.00 88.50 84 ASN A CA 1
ATOM 630 C C . ASN A 1 84 ? -2.171 -6.032 16.717 1.00 88.50 84 ASN A C 1
ATOM 632 O O . ASN A 1 84 ? -1.481 -5.634 15.779 1.00 88.50 84 ASN A O 1
ATOM 636 N N . ILE A 1 85 ? -1.670 -6.091 17.958 1.00 93.56 85 ILE A N 1
ATOM 637 C CA . ILE A 1 85 ? -0.334 -5.573 18.324 1.00 93.56 85 ILE A CA 1
ATOM 638 C C . ILE A 1 85 ? 0.773 -6.243 17.494 1.00 93.56 85 ILE A C 1
ATOM 640 O O . ILE A 1 85 ? 1.705 -5.573 17.044 1.00 93.56 85 ILE A O 1
ATOM 644 N N . GLY A 1 86 ? 0.657 -7.553 17.254 1.00 94.50 86 GLY A N 1
ATOM 645 C CA . GLY A 1 86 ? 1.621 -8.305 16.449 1.00 94.50 86 GLY A CA 1
ATOM 646 C C . GLY A 1 86 ? 1.677 -7.841 14.989 1.00 94.50 86 GLY A C 1
ATOM 647 O O . GLY A 1 86 ? 2.771 -7.686 14.447 1.00 94.50 86 GLY A O 1
ATOM 648 N N . ILE A 1 87 ? 0.524 -7.523 14.384 1.00 95.06 87 ILE A N 1
ATOM 649 C CA . ILE A 1 87 ? 0.456 -6.927 13.038 1.00 95.06 87 ILE A CA 1
ATOM 650 C C . ILE A 1 87 ? 1.141 -5.563 13.031 1.00 95.06 87 ILE A C 1
ATOM 652 O O . ILE A 1 87 ? 1.865 -5.247 12.089 1.00 95.06 87 ILE A O 1
ATOM 656 N N . GLY A 1 88 ? 0.962 -4.761 14.082 1.00 96.75 88 GLY A N 1
ATOM 657 C CA . GLY A 1 88 ? 1.615 -3.460 14.188 1.00 96.75 88 GLY A CA 1
ATOM 658 C C . GLY A 1 88 ? 3.143 -3.569 14.135 1.00 96.75 88 GLY A C 1
ATOM 659 O O . GLY A 1 88 ? 3.776 -2.869 13.348 1.00 96.75 88 GLY A O 1
ATOM 660 N N . TYR A 1 89 ? 3.751 -4.483 14.897 1.00 98.06 89 TYR A N 1
ATOM 661 C CA . TYR A 1 89 ? 5.203 -4.712 14.833 1.00 98.06 89 TYR A CA 1
ATOM 662 C C . TYR A 1 89 ? 5.661 -5.306 13.498 1.00 98.06 89 TYR A C 1
ATOM 664 O O . TYR A 1 89 ? 6.697 -4.895 12.975 1.00 98.06 89 TYR A O 1
ATOM 672 N N . TYR A 1 90 ? 4.883 -6.215 12.907 1.00 97.94 90 TYR A N 1
ATOM 673 C CA . TYR A 1 90 ? 5.167 -6.695 11.556 1.00 97.94 90 TYR A CA 1
ATOM 674 C C . TYR A 1 90 ? 5.106 -5.555 10.529 1.00 97.94 90 TYR A C 1
ATOM 676 O O . TYR A 1 90 ? 5.937 -5.477 9.630 1.00 97.94 90 TYR A O 1
ATOM 684 N N . SER A 1 91 ? 4.194 -4.599 10.709 1.00 98.00 91 SER A N 1
ATOM 685 C CA . SER A 1 91 ? 4.089 -3.432 9.834 1.00 98.00 91 SER A CA 1
ATOM 686 C C . SER A 1 91 ? 5.318 -2.527 9.927 1.00 98.00 91 SER A C 1
ATOM 688 O O . SER A 1 91 ? 5.777 -2.024 8.906 1.00 98.00 91 SER A O 1
ATOM 690 N N . LEU A 1 92 ? 5.913 -2.379 11.118 1.00 98.44 92 LEU A N 1
ATOM 691 C CA . LEU A 1 92 ? 7.197 -1.688 11.273 1.00 98.44 92 LEU A CA 1
ATOM 692 C C . LEU A 1 92 ? 8.316 -2.400 10.502 1.00 98.44 92 LEU A C 1
ATOM 694 O O . LEU A 1 92 ? 9.099 -1.749 9.815 1.00 98.44 92 LEU A O 1
ATOM 698 N N . TRP A 1 93 ? 8.373 -3.730 10.589 1.00 98.25 93 TRP A N 1
ATOM 699 C CA . TRP A 1 93 ? 9.344 -4.532 9.843 1.00 98.25 93 TRP A CA 1
ATOM 700 C C . TRP A 1 93 ? 9.202 -4.333 8.329 1.00 98.25 93 TRP A C 1
ATOM 702 O O . TRP A 1 93 ? 10.186 -4.048 7.644 1.00 98.25 93 TRP A O 1
ATOM 712 N N . VAL A 1 94 ? 7.971 -4.404 7.812 1.00 98.38 94 VAL A N 1
ATOM 713 C CA . VAL A 1 94 ? 7.679 -4.148 6.395 1.00 98.38 94 VAL A CA 1
ATOM 714 C C . VAL A 1 94 ? 8.080 -2.727 6.000 1.00 98.38 94 VAL A C 1
ATOM 716 O O . VAL A 1 94 ? 8.705 -2.552 4.959 1.00 98.38 94 VAL A O 1
ATOM 719 N N . ALA A 1 95 ? 7.792 -1.721 6.830 1.00 98.56 95 ALA A N 1
ATOM 720 C CA . ALA A 1 95 ? 8.160 -0.337 6.544 1.00 98.56 95 ALA A CA 1
ATOM 721 C C . ALA A 1 95 ? 9.680 -0.133 6.427 1.00 98.56 95 ALA A C 1
ATOM 723 O O . ALA A 1 95 ? 10.127 0.581 5.527 1.00 98.56 95 ALA A O 1
ATOM 724 N N . ILE A 1 96 ? 10.472 -0.776 7.290 1.00 98.56 96 ILE A N 1
ATOM 725 C CA . ILE A 1 96 ? 11.942 -0.727 7.238 1.00 98.56 96 ILE A CA 1
ATOM 726 C C . ILE A 1 96 ? 12.454 -1.398 5.959 1.00 98.56 96 ILE A C 1
ATOM 728 O O . ILE A 1 96 ? 13.254 -0.808 5.233 1.00 98.56 96 ILE A O 1
ATOM 732 N N . LEU A 1 97 ? 11.972 -2.602 5.640 1.00 98.19 97 LEU A N 1
ATOM 733 C CA . LEU A 1 97 ? 12.392 -3.301 4.423 1.00 98.19 97 LEU A CA 1
ATOM 734 C C . LEU A 1 97 ? 11.957 -2.575 3.150 1.00 98.19 97 LEU A C 1
ATOM 736 O O . LEU A 1 97 ? 12.713 -2.553 2.183 1.00 98.19 97 LEU A O 1
ATOM 740 N N . ALA A 1 98 ? 10.791 -1.929 3.154 1.00 98.06 98 ALA A N 1
ATOM 741 C CA . ALA A 1 98 ? 10.316 -1.117 2.041 1.00 98.06 98 ALA A CA 1
ATOM 742 C C . ALA A 1 98 ? 11.278 0.037 1.704 1.00 98.06 98 ALA A C 1
ATOM 744 O O . ALA A 1 98 ? 11.464 0.345 0.531 1.00 98.06 98 ALA A O 1
ATOM 745 N N . ILE A 1 99 ? 11.961 0.623 2.696 1.00 98.31 99 ILE A N 1
ATOM 746 C CA . ILE A 1 99 ? 13.028 1.613 2.450 1.00 98.31 99 ILE A CA 1
ATOM 747 C C . ILE A 1 99 ? 14.218 0.954 1.738 1.00 98.31 99 ILE A C 1
ATOM 749 O O . ILE A 1 99 ? 14.762 1.519 0.791 1.00 98.31 99 ILE A O 1
ATOM 753 N N . GLY A 1 100 ? 14.596 -0.260 2.148 1.00 97.50 100 GLY A N 1
ATOM 754 C CA . GLY A 1 100 ? 15.629 -1.047 1.468 1.00 97.50 100 GLY A CA 1
ATOM 755 C C . GLY A 1 100 ? 15.270 -1.347 0.009 1.00 97.50 100 GLY A C 1
ATOM 756 O O . GLY A 1 100 ? 16.077 -1.101 -0.886 1.00 97.50 100 GLY A O 1
ATOM 757 N N . PHE A 1 101 ? 14.037 -1.795 -0.252 1.00 96.62 101 PHE A N 1
ATOM 758 C CA . PHE A 1 101 ? 13.539 -2.021 -1.613 1.00 96.62 101 PHE A CA 1
ATOM 759 C C . PHE A 1 101 ? 13.458 -0.735 -2.439 1.00 96.62 101 PHE A C 1
ATOM 761 O O . PHE A 1 101 ? 13.756 -0.778 -3.633 1.00 96.62 101 PHE A O 1
ATOM 768 N N . ALA A 1 102 ? 13.124 0.409 -1.834 1.00 97.56 102 ALA A N 1
ATOM 769 C CA . ALA A 1 102 ? 13.215 1.701 -2.509 1.00 97.56 102 ALA A CA 1
ATOM 770 C C . ALA A 1 102 ? 14.661 1.993 -2.945 1.00 97.56 102 ALA A C 1
ATOM 772 O O . ALA A 1 102 ? 14.895 2.338 -4.100 1.00 97.56 102 ALA A O 1
ATOM 773 N N . GLY A 1 103 ? 15.642 1.771 -2.062 1.00 97.25 103 GLY A N 1
ATOM 774 C CA . GLY A 1 103 ? 17.063 1.903 -2.393 1.00 97.25 103 GLY A CA 1
ATOM 775 C C . GLY A 1 103 ? 17.495 0.985 -3.539 1.00 97.25 103 GLY A C 1
ATOM 776 O O . GLY A 1 103 ? 18.164 1.435 -4.464 1.00 97.25 103 GLY A O 1
ATOM 777 N N . ILE A 1 104 ? 17.063 -0.279 -3.529 1.00 95.38 104 ILE A N 1
ATOM 778 C CA . ILE A 1 104 ? 17.345 -1.234 -4.612 1.00 95.38 104 ILE A CA 1
ATOM 779 C C . ILE A 1 104 ? 16.744 -0.749 -5.941 1.00 95.38 104 ILE A C 1
ATOM 781 O O . ILE A 1 104 ? 17.432 -0.756 -6.960 1.00 95.38 104 ILE A O 1
ATOM 785 N N . ASN A 1 105 ? 15.491 -0.285 -5.948 1.00 95.12 105 ASN A N 1
ATOM 786 C CA . ASN A 1 105 ? 14.863 0.230 -7.169 1.00 95.12 105 ASN A CA 1
ATOM 787 C C . ASN A 1 105 ? 15.592 1.461 -7.714 1.00 95.12 105 ASN A C 1
ATOM 789 O O . ASN A 1 105 ? 15.775 1.570 -8.922 1.00 95.12 105 ASN A O 1
ATOM 793 N N . TYR A 1 106 ? 16.075 2.338 -6.838 1.00 96.69 106 TYR A N 1
ATOM 794 C CA . TYR A 1 106 ? 16.784 3.546 -7.242 1.00 96.69 106 TYR A CA 1
ATOM 795 C C . TYR A 1 106 ? 18.198 3.262 -7.767 1.00 96.69 106 TYR A C 1
ATOM 797 O O . TYR A 1 106 ? 18.567 3.707 -8.856 1.00 96.69 106 TYR A O 1
ATOM 805 N N . PHE A 1 107 ? 18.997 2.525 -6.991 1.00 95.69 107 PHE A N 1
ATOM 806 C CA . PHE A 1 107 ? 20.421 2.335 -7.268 1.00 95.69 107 PHE A CA 1
ATOM 807 C C . PHE A 1 107 ? 20.709 1.194 -8.245 1.00 95.69 107 PHE A C 1
ATOM 809 O O . PHE A 1 107 ? 21.662 1.308 -9.009 1.00 95.69 107 PHE A O 1
ATOM 816 N N . HIS A 1 108 ? 19.927 0.109 -8.218 1.00 92.75 108 HIS A N 1
ATOM 817 C CA . HIS A 1 108 ? 20.191 -1.097 -9.017 1.00 92.75 108 HIS A CA 1
ATOM 818 C C . HIS A 1 108 ? 19.314 -1.183 -10.265 1.00 92.75 108 HIS A C 1
ATOM 820 O O . HIS A 1 108 ? 19.812 -1.470 -11.348 1.00 92.75 108 HIS A O 1
ATOM 826 N N . PHE A 1 109 ? 18.011 -0.917 -10.131 1.00 90.69 109 PHE A N 1
ATOM 827 C CA . PHE A 1 109 ? 17.071 -1.011 -11.257 1.00 90.69 109 PHE A CA 1
ATOM 828 C C . PHE A 1 109 ? 16.834 0.319 -11.985 1.00 90.69 109 PHE A C 1
ATOM 830 O O . PHE A 1 109 ? 16.238 0.318 -13.059 1.00 90.69 109 PHE A O 1
ATOM 837 N N . HIS A 1 110 ? 17.292 1.442 -11.422 1.00 93.62 110 HIS A N 1
ATOM 838 C CA . HIS A 1 110 ? 17.048 2.799 -11.929 1.00 93.62 110 HIS A CA 1
ATOM 839 C C . HIS A 1 110 ? 15.558 3.113 -12.190 1.00 93.62 110 HIS A C 1
ATOM 841 O O . HIS A 1 110 ? 15.215 3.931 -13.044 1.00 93.62 110 HIS A O 1
ATOM 847 N N . ASP A 1 111 ? 14.665 2.493 -11.413 1.00 92.81 111 ASP A N 1
ATOM 848 C CA . ASP A 1 111 ? 13.214 2.651 -11.501 1.00 92.81 111 ASP A CA 1
ATOM 849 C C . ASP A 1 111 ? 12.734 3.673 -10.460 1.00 92.81 111 ASP A C 1
ATOM 851 O O . ASP A 1 111 ? 12.421 3.361 -9.303 1.00 92.81 111 ASP A O 1
ATOM 855 N N . ILE A 1 112 ? 12.722 4.944 -10.867 1.00 95.56 112 ILE A N 1
ATOM 856 C CA . ILE A 1 112 ? 12.292 6.057 -10.010 1.00 95.56 112 ILE A CA 1
ATOM 857 C C . ILE A 1 112 ? 10.808 5.920 -9.605 1.00 95.56 112 ILE A C 1
ATOM 859 O O . ILE A 1 112 ? 10.519 6.069 -8.413 1.00 95.56 112 ILE A O 1
ATOM 863 N N . PRO A 1 113 ? 9.858 5.604 -10.512 1.00 95.00 113 PRO A N 1
ATOM 864 C CA . PRO A 1 113 ? 8.464 5.380 -10.131 1.00 95.00 113 PRO A CA 1
ATOM 865 C C . PRO A 1 113 ? 8.274 4.327 -9.037 1.00 95.00 113 PRO A C 1
ATOM 867 O O . PRO A 1 113 ? 7.556 4.588 -8.065 1.00 95.00 113 PRO A O 1
ATOM 870 N N . PHE A 1 114 ? 8.918 3.160 -9.148 1.00 93.94 114 PHE A N 1
ATOM 871 C CA . PHE A 1 114 ? 8.806 2.116 -8.127 1.00 93.94 114 PHE A CA 1
ATOM 872 C C . PHE A 1 114 ? 9.567 2.453 -6.848 1.00 93.94 114 PHE A C 1
ATOM 874 O O . PHE A 1 114 ? 9.120 2.074 -5.765 1.00 93.94 114 PHE A O 1
ATOM 881 N N . THR A 1 115 ? 10.650 3.229 -6.931 1.00 96.94 115 THR A N 1
ATOM 882 C CA . THR A 1 115 ? 11.317 3.792 -5.747 1.00 96.94 115 THR A CA 1
ATOM 883 C C . THR A 1 115 ? 10.324 4.588 -4.899 1.00 96.94 115 THR A C 1
ATOM 885 O O . THR A 1 115 ? 10.202 4.355 -3.696 1.00 96.94 115 THR A O 1
ATOM 888 N N . ILE A 1 116 ? 9.567 5.497 -5.521 1.00 97.25 116 ILE A N 1
ATOM 889 C CA . ILE A 1 116 ? 8.596 6.338 -4.810 1.00 97.25 116 ILE A CA 1
ATOM 890 C C . ILE A 1 116 ? 7.419 5.503 -4.292 1.00 97.25 116 ILE A C 1
ATOM 892 O O . ILE A 1 116 ? 6.980 5.718 -3.162 1.00 97.25 116 ILE A O 1
ATOM 896 N N . ILE A 1 117 ? 6.946 4.510 -5.054 1.00 96.69 117 ILE A N 1
ATOM 897 C CA . ILE A 1 117 ? 5.902 3.574 -4.596 1.00 96.69 117 ILE A CA 1
ATOM 898 C C . ILE A 1 117 ? 6.333 2.851 -3.314 1.00 96.69 117 ILE A C 1
ATOM 900 O O . ILE A 1 117 ? 5.574 2.834 -2.344 1.00 96.69 117 ILE A O 1
ATOM 904 N N . TRP A 1 118 ? 7.557 2.319 -3.265 1.00 97.88 118 TRP A N 1
ATOM 905 C CA . TRP A 1 118 ? 8.081 1.660 -2.067 1.00 97.88 118 TRP A CA 1
ATOM 906 C C . TRP A 1 118 ? 8.173 2.607 -0.865 1.00 97.88 118 TRP A C 1
ATOM 908 O O . TRP A 1 118 ? 7.864 2.200 0.255 1.00 97.88 118 TRP A O 1
ATOM 918 N N . LEU A 1 119 ? 8.513 3.881 -1.077 1.00 98.31 119 LEU A N 1
ATOM 919 C CA . LEU A 1 119 ? 8.491 4.895 -0.017 1.00 98.31 119 LEU A CA 1
ATOM 920 C C . LEU A 1 119 ? 7.064 5.220 0.453 1.00 98.31 119 LEU A C 1
ATOM 922 O O . LEU A 1 119 ? 6.826 5.343 1.655 1.00 98.31 119 LEU A O 1
ATOM 926 N N . MET A 1 120 ? 6.094 5.309 -0.462 1.00 98.00 120 MET A N 1
ATOM 927 C CA . MET A 1 120 ? 4.680 5.500 -0.116 1.00 98.00 120 MET A CA 1
ATOM 928 C C . MET A 1 120 ? 4.128 4.313 0.684 1.00 98.00 120 MET A C 1
ATOM 930 O O . MET A 1 120 ? 3.389 4.515 1.652 1.00 98.00 120 MET A O 1
ATOM 934 N N . TRP A 1 121 ? 4.519 3.086 0.337 1.00 98.19 121 TRP A N 1
ATOM 935 C CA . TRP A 1 121 ? 4.193 1.900 1.126 1.00 98.19 121 TRP A CA 1
ATOM 936 C C . TRP A 1 121 ? 4.912 1.910 2.477 1.00 98.19 121 TRP A C 1
ATOM 938 O O . TRP A 1 121 ? 4.267 1.727 3.504 1.00 98.19 121 TRP A O 1
ATOM 948 N N . SER A 1 122 ? 6.203 2.236 2.543 1.00 98.50 122 SER A N 1
ATOM 949 C CA . SER A 1 122 ? 6.896 2.399 3.829 1.00 98.50 122 SER A CA 1
ATOM 950 C C . SER A 1 122 ? 6.159 3.378 4.756 1.00 98.50 122 SER A C 1
ATOM 952 O O . SER A 1 122 ? 5.932 3.090 5.937 1.00 98.50 122 SER A O 1
ATOM 954 N N . PHE A 1 123 ? 5.676 4.490 4.198 1.00 98.44 123 PHE A N 1
ATOM 955 C CA . PHE A 1 123 ? 4.841 5.449 4.907 1.00 98.44 123 PHE A CA 1
ATOM 956 C C . PHE A 1 123 ? 3.535 4.828 5.429 1.00 98.44 123 PHE A C 1
ATOM 958 O O . PHE A 1 123 ? 3.270 4.900 6.628 1.00 98.44 123 PHE A O 1
ATOM 965 N N . LEU A 1 124 ? 2.738 4.179 4.574 1.00 98.44 124 LEU A N 1
ATOM 966 C CA . LEU A 1 124 ? 1.460 3.579 4.978 1.00 98.44 124 LEU A CA 1
ATOM 967 C C . LEU A 1 124 ? 1.637 2.494 6.054 1.00 98.44 124 LEU A C 1
ATOM 969 O O . LEU A 1 124 ? 0.914 2.489 7.051 1.00 98.44 124 LEU A O 1
ATOM 973 N N . TRP A 1 125 ? 2.632 1.618 5.908 1.00 98.56 125 TRP A N 1
ATOM 974 C CA . TRP A 1 125 ? 2.918 0.573 6.896 1.00 98.56 125 TRP A CA 1
ATOM 975 C C . TRP A 1 125 ? 3.434 1.142 8.223 1.00 98.56 125 TRP A C 1
ATOM 977 O O . TRP A 1 125 ? 3.096 0.627 9.292 1.00 98.56 125 TRP A O 1
ATOM 987 N N . THR A 1 126 ? 4.151 2.267 8.190 1.00 98.62 126 THR A N 1
ATOM 988 C CA . THR A 1 126 ? 4.486 3.016 9.410 1.00 98.62 126 THR A CA 1
ATOM 989 C C . THR A 1 126 ? 3.227 3.515 10.119 1.00 98.62 126 THR A C 1
ATOM 991 O O . THR A 1 126 ? 3.144 3.441 11.347 1.00 98.62 126 THR A O 1
ATOM 994 N N . LEU A 1 127 ? 2.212 3.981 9.381 1.00 98.25 127 LEU A N 1
ATOM 995 C CA . LEU A 1 127 ? 0.946 4.388 9.993 1.00 98.25 127 LEU A CA 1
ATOM 996 C C . LEU A 1 127 ? 0.218 3.203 10.646 1.00 98.25 127 LEU A C 1
ATOM 998 O O . LEU A 1 127 ? -0.272 3.350 11.766 1.00 98.25 127 LEU A O 1
ATOM 1002 N N . PHE A 1 128 ? 0.202 2.025 10.009 1.00 98.00 128 PHE A N 1
ATOM 1003 C CA . PHE A 1 128 ? -0.352 0.810 10.622 1.00 98.00 128 PHE A CA 1
ATOM 1004 C C . PHE A 1 128 ? 0.371 0.435 11.918 1.00 98.00 128 PHE A C 1
ATOM 1006 O O . PHE A 1 128 ? -0.286 0.123 12.909 1.00 98.00 128 PHE A O 1
ATOM 1013 N N . TYR A 1 129 ? 1.702 0.539 11.967 1.00 98.44 129 TYR A N 1
ATOM 1014 C CA . TYR A 1 129 ? 2.458 0.354 13.210 1.00 98.44 129 TYR A CA 1
ATOM 1015 C C . TYR A 1 129 ? 2.027 1.343 14.302 1.00 98.44 129 TYR A C 1
ATOM 1017 O O . TYR A 1 129 ? 1.764 0.950 15.444 1.00 98.44 129 TYR A O 1
ATOM 1025 N N . LEU A 1 130 ? 1.927 2.629 13.959 1.00 98.00 130 LEU A N 1
ATOM 1026 C CA . LEU A 1 130 ? 1.522 3.668 14.902 1.00 98.00 130 LEU A CA 1
ATOM 1027 C C . LEU A 1 130 ? 0.113 3.429 15.455 1.00 98.00 130 LEU A C 1
ATOM 1029 O O . LEU A 1 130 ? -0.111 3.628 16.648 1.00 98.00 130 LEU A O 1
ATOM 1033 N N . ASN A 1 131 ? -0.823 2.984 14.624 1.00 97.12 131 ASN A N 1
ATOM 1034 C CA . ASN A 1 131 ? -2.165 2.652 15.079 1.00 97.12 131 ASN A CA 1
ATOM 1035 C C . ASN A 1 131 ? -2.190 1.351 15.900 1.00 97.12 131 ASN A C 1
ATOM 1037 O O . ASN A 1 131 ? -2.548 1.379 17.073 1.00 97.12 131 A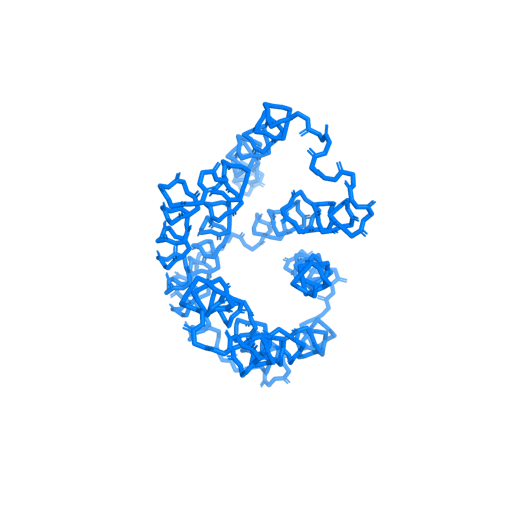SN A O 1
ATOM 1041 N N . MET A 1 132 ? -1.742 0.231 15.333 1.00 95.94 132 MET A N 1
ATOM 1042 C CA . MET A 1 132 ? -1.981 -1.098 15.906 1.00 95.94 132 MET A CA 1
ATOM 1043 C C . MET A 1 132 ? -1.028 -1.468 17.050 1.00 95.94 132 MET A C 1
ATOM 1045 O O . MET A 1 132 ? -1.431 -2.171 17.974 1.00 95.94 132 MET A O 1
ATOM 1049 N N . ALA A 1 133 ? 0.234 -1.020 17.015 1.00 96.19 133 ALA A N 1
ATOM 1050 C CA . ALA A 1 133 ? 1.212 -1.315 18.071 1.00 96.19 133 ALA A CA 1
ATOM 1051 C C . ALA A 1 133 ? 1.379 -0.167 19.073 1.00 96.19 133 ALA A C 1
ATOM 1053 O O . ALA A 1 133 ? 1.646 -0.420 20.246 1.00 96.19 133 ALA A O 1
ATOM 1054 N N . LYS A 1 134 ? 1.250 1.093 18.632 1.00 97.00 134 LYS A N 1
ATOM 1055 C CA . LYS A 1 134 ? 1.357 2.265 19.522 1.00 97.00 134 LYS A CA 1
ATOM 1056 C C . LYS A 1 134 ? 0.015 2.819 19.988 1.00 97.00 134 LYS A C 1
ATOM 1058 O O . LYS A 1 134 ? 0.022 3.743 20.795 1.00 97.00 134 LYS A O 1
ATOM 1063 N N . GLY A 1 135 ? -1.104 2.270 19.518 1.00 94.12 135 GLY A N 1
ATOM 1064 C CA . GLY A 1 135 ? -2.439 2.684 19.947 1.00 94.12 135 GLY A CA 1
ATOM 1065 C C . GLY A 1 135 ? -2.798 4.110 19.532 1.00 94.12 135 GLY A C 1
ATOM 1066 O O . GLY A 1 135 ? -3.617 4.744 20.192 1.00 94.12 135 GLY A O 1
ATOM 1067 N N . LYS A 1 136 ? -2.162 4.665 18.489 1.00 95.44 136 LYS A N 1
ATOM 1068 C CA . LYS A 1 136 ? -2.509 6.006 18.010 1.00 95.44 136 LYS A CA 1
ATOM 1069 C C . LYS A 1 136 ? -3.851 5.973 17.285 1.00 95.44 136 LYS A C 1
ATOM 1071 O O . LYS A 1 136 ? -4.035 5.244 16.310 1.00 95.44 136 LYS A O 1
ATOM 1076 N N . ASP A 1 137 ? -4.750 6.842 17.721 1.00 94.56 137 ASP A N 1
ATOM 1077 C CA . ASP A 1 137 ? -6.072 7.008 17.128 1.00 94.56 137 ASP A CA 1
ATOM 1078 C C . ASP A 1 137 ? -6.004 7.904 15.875 1.00 94.56 137 ASP A C 1
ATOM 1080 O O . ASP A 1 137 ? -6.220 9.122 15.921 1.00 94.56 137 ASP A O 1
ATOM 1084 N N . ILE A 1 138 ? -5.609 7.272 14.766 1.00 96.19 138 ILE A N 1
ATOM 1085 C CA . ILE A 1 138 ? -5.444 7.861 13.428 1.00 96.19 138 ILE A CA 1
ATOM 1086 C C . ILE A 1 138 ? -6.113 7.006 12.333 1.00 96.19 138 ILE A C 1
ATOM 1088 O O . ILE A 1 138 ? -5.777 7.137 11.158 1.00 96.19 138 ILE A O 1
ATOM 1092 N N . GLU A 1 139 ? -7.056 6.132 12.693 1.00 95.38 139 GLU A N 1
ATOM 1093 C CA . GLU A 1 139 ? -7.662 5.133 11.789 1.00 95.38 139 GLU A CA 1
ATOM 1094 C C . GLU A 1 139 ? -8.312 5.764 10.561 1.00 95.38 139 GLU A C 1
ATOM 1096 O O . GLU A 1 139 ? -8.031 5.350 9.438 1.00 95.38 139 GLU A O 1
ATOM 1101 N N . THR A 1 140 ? -9.080 6.842 10.747 1.00 96.75 140 THR A N 1
ATOM 1102 C CA . THR A 1 140 ? -9.713 7.578 9.643 1.00 96.75 140 THR A CA 1
ATOM 1103 C C . THR A 1 140 ? -8.690 8.107 8.640 1.00 96.75 140 THR A C 1
ATOM 1105 O O . THR A 1 140 ? -8.907 8.055 7.430 1.00 96.75 140 THR A O 1
ATOM 1108 N N . TYR A 1 141 ? -7.557 8.616 9.130 1.00 97.94 141 TYR A N 1
ATOM 1109 C CA . TYR A 1 141 ? -6.484 9.106 8.270 1.00 97.94 141 TYR A CA 1
ATOM 1110 C C . TYR A 1 141 ? -5.846 7.959 7.482 1.00 97.94 141 TYR A C 1
ATOM 1112 O O . TYR A 1 141 ? -5.697 8.057 6.264 1.00 97.94 141 TYR A O 1
ATOM 1120 N N . ILE A 1 142 ? -5.547 6.845 8.156 1.00 98.12 142 ILE A N 1
ATOM 1121 C CA . ILE A 1 142 ? -5.007 5.639 7.520 1.00 98.12 142 ILE A CA 1
ATOM 1122 C C . ILE A 1 142 ? -5.965 5.112 6.453 1.00 98.12 142 ILE A C 1
ATOM 1124 O O . ILE A 1 142 ? -5.520 4.786 5.356 1.00 98.12 142 ILE A O 1
ATOM 1128 N N . GLY A 1 143 ? -7.267 5.071 6.743 1.00 98.12 143 GLY A N 1
ATOM 1129 C CA . GLY A 1 143 ? -8.289 4.606 5.813 1.00 98.12 143 GLY A CA 1
ATOM 1130 C C . GLY A 1 143 ? -8.276 5.381 4.496 1.00 98.12 143 GLY A C 1
ATOM 1131 O O . GLY A 1 143 ? -8.258 4.779 3.422 1.00 98.12 143 GLY A O 1
ATOM 1132 N N . TRP A 1 144 ? -8.189 6.713 4.558 1.00 98.38 144 TRP A N 1
ATOM 1133 C CA . TRP A 1 144 ? -8.075 7.546 3.359 1.00 98.38 144 TRP A CA 1
ATOM 1134 C C . TRP A 1 144 ? -6.753 7.364 2.614 1.00 98.38 144 TRP A C 1
ATOM 1136 O O . TRP A 1 144 ? -6.768 7.240 1.389 1.00 98.38 144 TRP A O 1
ATOM 1146 N N . VAL A 1 145 ? -5.621 7.309 3.325 1.00 98.38 145 VAL A N 1
ATOM 1147 C CA . VAL A 1 145 ? -4.312 7.067 2.694 1.00 98.38 145 VAL A CA 1
ATOM 1148 C C . VAL A 1 145 ? -4.300 5.703 1.997 1.00 98.38 145 VAL A C 1
ATOM 1150 O O . VAL A 1 145 ? -3.856 5.616 0.856 1.00 98.38 145 VAL A O 1
ATOM 1153 N N . ALA A 1 146 ? -4.842 4.657 2.627 1.00 98.38 146 ALA A N 1
ATOM 1154 C CA . ALA A 1 146 ? -4.940 3.318 2.051 1.00 98.38 146 ALA A CA 1
ATOM 1155 C C . ALA A 1 146 ? -5.807 3.291 0.783 1.00 98.38 146 ALA A C 1
ATOM 1157 O O . ALA A 1 146 ? -5.391 2.706 -0.214 1.00 98.38 146 ALA A O 1
ATOM 1158 N N . ILE A 1 147 ? -6.961 3.972 0.779 1.00 98.56 147 ILE A N 1
ATOM 1159 C CA . ILE A 1 147 ? -7.812 4.110 -0.418 1.00 98.56 147 ILE A CA 1
ATOM 1160 C C . ILE A 1 147 ? -7.084 4.872 -1.527 1.00 98.56 147 ILE A C 1
ATOM 1162 O O . ILE A 1 147 ? -7.173 4.516 -2.692 1.00 98.56 147 ILE A O 1
ATOM 1166 N N . MET A 1 148 ? -6.358 5.941 -1.220 1.00 98.00 148 MET A N 1
ATOM 1167 C CA . MET A 1 148 ? -5.661 6.690 -2.270 1.00 98.00 148 MET A CA 1
ATOM 1168 C C . MET A 1 148 ? -4.496 5.884 -2.846 1.00 98.00 148 MET A C 1
ATOM 1170 O O . MET A 1 148 ? -4.349 5.789 -4.066 1.00 98.00 148 MET A O 1
ATOM 1174 N N . GLN A 1 149 ? -3.710 5.235 -1.985 1.00 98.19 149 GLN A N 1
ATOM 1175 C CA . GLN A 1 149 ? -2.631 4.355 -2.420 1.00 98.19 149 GLN A CA 1
ATOM 1176 C C . GLN A 1 149 ? -3.155 3.133 -3.182 1.00 98.19 149 GLN A C 1
ATOM 1178 O O . GLN A 1 149 ? -2.538 2.743 -4.170 1.00 98.19 149 GLN A O 1
ATOM 1183 N N . SER A 1 150 ? -4.329 2.588 -2.837 1.00 98.38 150 SER A N 1
ATOM 1184 C CA . SER A 1 150 ? -4.907 1.469 -3.588 1.00 98.38 150 SER A CA 1
ATOM 1185 C C . SER A 1 150 ? -5.048 1.772 -5.075 1.00 98.38 150 SER A C 1
ATOM 1187 O O . SER A 1 150 ? -4.864 0.881 -5.900 1.00 98.38 150 SER A O 1
ATOM 1189 N N . TRP A 1 151 ? -5.344 3.022 -5.431 1.00 97.81 151 TRP A N 1
ATOM 1190 C CA . TRP A 1 151 ? -5.440 3.458 -6.821 1.00 97.81 151 TRP A CA 1
ATOM 1191 C C . TRP A 1 151 ? -4.087 3.866 -7.395 1.00 97.81 151 TRP A C 1
ATOM 1193 O O . TRP A 1 151 ? -3.679 3.335 -8.425 1.00 97.81 151 TRP A O 1
ATOM 1203 N N . VAL A 1 152 ? -3.394 4.787 -6.725 1.00 96.50 152 VAL A N 1
ATOM 1204 C CA . VAL A 1 152 ? -2.230 5.494 -7.282 1.00 96.50 152 VAL A CA 1
ATOM 1205 C C . VAL A 1 152 ? -0.967 4.637 -7.292 1.00 96.50 152 VAL A C 1
ATOM 1207 O O . VAL A 1 152 ? -0.138 4.803 -8.181 1.00 96.50 152 VAL A O 1
ATOM 1210 N N . THR A 1 153 ? -0.807 3.718 -6.335 1.00 96.38 153 THR A N 1
ATOM 1211 C CA . THR A 1 153 ? 0.410 2.896 -6.212 1.00 96.38 153 THR A CA 1
ATOM 1212 C C . THR A 1 153 ? 0.208 1.438 -6.610 1.00 96.38 153 THR A C 1
ATOM 1214 O O . THR A 1 153 ? 1.189 0.735 -6.828 1.00 96.38 153 THR A O 1
ATOM 1217 N N . ALA A 1 154 ? -1.043 0.986 -6.742 1.00 96.56 154 ALA A N 1
ATOM 1218 C CA . ALA A 1 154 ? -1.360 -0.404 -7.053 1.00 96.56 154 ALA A CA 1
ATOM 1219 C C . ALA A 1 154 ? -2.260 -0.548 -8.288 1.00 96.56 154 ALA A C 1
ATOM 1221 O O . ALA A 1 154 ? -1.779 -0.960 -9.337 1.00 96.56 154 ALA A O 1
ATOM 1222 N N . THR A 1 155 ? -3.542 -0.179 -8.206 1.00 97.31 155 THR A N 1
ATOM 1223 C CA . THR A 1 155 ? -4.543 -0.511 -9.240 1.00 97.31 155 THR A CA 1
ATOM 1224 C C . THR A 1 155 ? -4.227 0.104 -10.602 1.00 97.31 155 THR A C 1
ATOM 1226 O O . THR A 1 155 ? -4.182 -0.618 -11.594 1.00 97.31 155 THR A O 1
ATOM 1229 N N . ILE A 1 156 ? -3.990 1.420 -10.665 1.00 95.94 156 ILE A N 1
ATOM 1230 C CA . ILE A 1 156 ? -3.719 2.114 -11.932 1.00 95.94 156 ILE A CA 1
ATOM 1231 C C . ILE A 1 156 ? -2.369 1.667 -12.515 1.00 95.94 156 ILE A C 1
ATOM 1233 O O . ILE A 1 156 ? -2.366 1.232 -13.669 1.00 95.94 156 ILE A O 1
ATOM 1237 N N . PRO A 1 157 ? -1.248 1.678 -11.757 1.00 94.75 157 PRO A N 1
ATOM 1238 C CA . PRO A 1 157 ? 0.024 1.170 -12.268 1.00 94.75 157 PRO A CA 1
ATOM 1239 C C . PRO A 1 157 ? -0.056 -0.279 -12.751 1.00 94.75 157 PRO A C 1
ATOM 1241 O O . PRO A 1 157 ? 0.425 -0.589 -13.839 1.00 94.75 157 PRO A O 1
ATOM 1244 N N . ALA A 1 158 ? -0.702 -1.165 -11.988 1.00 95.44 158 ALA A N 1
ATOM 1245 C CA . ALA A 1 158 ? -0.860 -2.567 -12.355 1.00 95.44 158 ALA A CA 1
ATOM 1246 C C . ALA A 1 158 ? -1.669 -2.738 -13.640 1.00 95.44 158 ALA A C 1
ATOM 1248 O O . ALA A 1 158 ? -1.239 -3.465 -14.532 1.00 95.44 158 ALA A O 1
ATOM 1249 N N . PHE A 1 159 ? -2.817 -2.064 -13.748 1.00 95.75 159 PHE A N 1
ATOM 1250 C CA . PHE A 1 159 ? -3.684 -2.158 -14.919 1.00 95.75 159 PHE A CA 1
ATOM 1251 C C . PHE A 1 159 ? -2.972 -1.663 -16.181 1.00 95.75 159 PHE A C 1
ATOM 1253 O O . PHE A 1 159 ? -2.930 -2.379 -17.177 1.00 95.75 159 PHE A O 1
ATOM 1260 N N . LEU A 1 160 ? -2.322 -0.498 -16.114 1.00 94.50 160 LEU A N 1
ATOM 1261 C CA . LEU A 1 160 ? -1.549 0.052 -17.232 1.00 94.50 160 LEU A CA 1
ATOM 1262 C C . LEU A 1 160 ? -0.328 -0.808 -17.582 1.00 94.50 160 LEU A C 1
ATOM 1264 O O . LEU A 1 160 ? 0.047 -0.915 -18.747 1.00 94.50 160 LEU A O 1
ATOM 1268 N N . SER A 1 161 ? 0.292 -1.453 -16.591 1.00 93.69 161 SER A N 1
ATOM 1269 C CA . SER A 1 161 ? 1.411 -2.369 -16.833 1.00 93.69 161 SER A CA 1
ATOM 1270 C C . SER A 1 161 ? 0.958 -3.676 -17.480 1.00 93.69 161 SER A C 1
ATOM 1272 O O . SER A 1 161 ? 1.731 -4.299 -18.201 1.00 93.69 161 SER A O 1
ATOM 1274 N N . LEU A 1 162 ? -0.279 -4.118 -17.228 1.00 93.00 162 LEU A N 1
ATOM 1275 C CA . LEU A 1 162 ? -0.871 -5.288 -17.886 1.00 93.00 162 LEU A CA 1
ATOM 1276 C C . LEU A 1 162 ? -1.242 -5.005 -19.345 1.00 93.00 162 LEU A C 1
ATOM 1278 O O . LEU A 1 162 ? -1.217 -5.929 -20.153 1.00 93.00 162 LEU A O 1
ATOM 1282 N N . THR A 1 163 ? -1.553 -3.753 -19.690 1.00 93.69 163 THR A N 1
ATOM 1283 C CA . THR A 1 163 ? -1.825 -3.339 -21.075 1.00 93.69 163 THR A CA 1
ATOM 1284 C C . THR A 1 163 ? -0.569 -2.929 -21.849 1.00 93.69 163 THR A C 1
ATOM 1286 O O . THR A 1 163 ? -0.669 -2.661 -23.040 1.00 93.69 163 THR A O 1
ATOM 1289 N N . GLY A 1 164 ? 0.598 -2.863 -21.196 1.00 91.06 164 GLY A N 1
ATOM 1290 C CA . GLY A 1 164 ? 1.863 -2.409 -21.794 1.00 91.06 164 GLY A CA 1
ATOM 1291 C C . GLY A 1 164 ? 2.000 -0.888 -21.933 1.00 91.06 164 GLY A C 1
ATOM 1292 O O . GLY A 1 164 ? 3.032 -0.407 -22.383 1.00 91.06 164 GLY A O 1
ATOM 1293 N N . ILE A 1 165 ? 0.987 -0.124 -21.511 1.00 92.31 165 ILE A N 1
ATOM 1294 C CA . ILE A 1 165 ? 0.954 1.342 -21.639 1.00 92.31 165 ILE A CA 1
ATOM 1295 C C . ILE A 1 165 ? 1.829 2.008 -20.571 1.00 92.31 165 ILE A C 1
ATOM 1297 O O . ILE A 1 165 ? 2.325 3.111 -20.772 1.00 92.31 165 ILE A O 1
ATOM 1301 N N . TRP A 1 166 ? 2.041 1.358 -19.421 1.00 90.12 166 TRP A N 1
ATOM 1302 C CA . TRP A 1 166 ? 2.804 1.943 -18.311 1.00 90.12 166 TRP A CA 1
ATOM 1303 C C . TRP A 1 166 ? 4.203 2.416 -18.724 1.00 90.12 166 TRP A C 1
ATOM 1305 O O . TRP A 1 166 ? 4.635 3.486 -18.305 1.00 90.12 166 TRP A O 1
ATOM 1315 N N . GLN A 1 167 ? 4.882 1.650 -19.577 1.00 85.88 167 GLN A N 1
ATOM 1316 C CA . GLN A 1 167 ? 6.226 1.952 -20.068 1.00 85.88 167 GLN A CA 1
ATOM 1317 C C . GLN A 1 167 ? 6.258 3.122 -21.065 1.00 85.88 167 GLN A C 1
ATOM 1319 O O . GLN A 1 167 ? 7.316 3.702 -21.288 1.00 85.88 167 GLN A O 1
ATOM 1324 N N . GLU A 1 168 ? 5.116 3.478 -21.655 1.00 91.00 168 GLU A N 1
ATOM 1325 C CA . GLU A 1 168 ? 4.993 4.588 -22.606 1.00 91.00 168 GLU A CA 1
ATOM 1326 C C . GLU A 1 168 ? 4.771 5.933 -21.899 1.00 91.00 168 GLU A C 1
ATOM 1328 O O . GLU A 1 168 ? 4.969 7.001 -22.484 1.00 91.00 168 GLU A O 1
ATOM 1333 N N . ILE A 1 169 ? 4.360 5.905 -20.629 1.00 92.00 169 ILE A N 1
ATOM 1334 C CA . ILE A 1 169 ? 4.084 7.113 -19.857 1.00 92.00 169 ILE A CA 1
ATOM 1335 C C . ILE A 1 169 ? 5.401 7.755 -19.429 1.00 92.00 169 ILE A C 1
ATOM 1337 O O . ILE A 1 169 ? 6.286 7.120 -18.860 1.00 92.00 169 ILE A O 1
ATOM 1341 N N . ASN A 1 170 ? 5.505 9.065 -19.646 1.00 94.69 170 ASN A N 1
ATOM 1342 C CA . ASN A 1 170 ? 6.671 9.831 -19.236 1.00 94.69 170 ASN A CA 1
ATOM 1343 C C . ASN A 1 170 ? 6.899 9.737 -17.714 1.00 94.69 170 ASN A C 1
ATOM 1345 O O . ASN A 1 170 ? 6.042 10.133 -16.917 1.00 94.69 170 ASN A O 1
ATOM 1349 N N . THR A 1 171 ? 8.094 9.292 -17.318 1.00 93.69 171 THR A N 1
ATOM 1350 C CA . THR A 1 171 ? 8.505 9.137 -15.916 1.00 93.69 171 THR A CA 1
ATOM 1351 C C . THR A 1 171 ? 8.278 10.396 -15.079 1.00 93.69 171 THR A C 1
ATOM 1353 O O . THR A 1 171 ? 7.825 10.296 -13.942 1.00 93.69 171 THR A O 1
ATOM 1356 N N . ALA A 1 172 ? 8.528 11.591 -15.625 1.00 94.12 172 ALA A N 1
ATOM 1357 C CA . ALA A 1 172 ? 8.328 12.844 -14.899 1.00 94.12 172 ALA A CA 1
ATOM 1358 C C . ALA A 1 172 ? 6.853 13.074 -14.540 1.00 94.12 172 ALA A C 1
ATOM 1360 O O . ALA A 1 172 ? 6.562 13.549 -13.445 1.00 94.12 172 ALA A O 1
ATOM 1361 N N . VAL A 1 173 ? 5.917 12.690 -15.416 1.00 94.31 173 VAL A N 1
ATOM 1362 C CA . VAL A 1 173 ? 4.474 12.791 -15.142 1.00 94.31 173 VAL A CA 1
ATOM 1363 C C . VAL A 1 173 ? 4.093 11.877 -13.980 1.00 94.31 173 VAL A C 1
ATOM 1365 O O . VAL A 1 173 ? 3.418 12.323 -13.052 1.00 94.31 173 VAL A O 1
ATOM 1368 N N . ILE A 1 174 ? 4.573 10.630 -13.988 1.00 94.81 174 ILE A N 1
ATOM 1369 C CA . ILE A 1 174 ? 4.321 9.668 -12.905 1.00 94.81 174 ILE A CA 1
ATOM 1370 C C . ILE A 1 174 ? 4.854 10.218 -11.576 1.00 94.81 174 ILE A C 1
ATOM 1372 O O . ILE A 1 174 ? 4.126 10.255 -10.584 1.00 94.81 174 ILE A O 1
ATOM 1376 N N . VAL A 1 175 ? 6.093 10.714 -11.574 1.00 95.44 175 VAL A N 1
ATOM 1377 C CA . VAL A 1 175 ? 6.748 11.276 -10.386 1.00 95.44 175 VAL A CA 1
ATOM 1378 C C . VAL A 1 175 ? 5.996 12.499 -9.851 1.00 95.44 175 VAL A C 1
ATOM 1380 O O . VAL A 1 175 ? 5.751 12.580 -8.649 1.00 95.44 175 VAL A O 1
ATOM 1383 N N . ILE A 1 176 ? 5.575 13.431 -10.715 1.00 96.38 176 ILE A N 1
ATOM 1384 C CA . ILE A 1 176 ? 4.800 14.617 -10.310 1.00 96.38 176 ILE A CA 1
ATOM 1385 C C . ILE A 1 176 ? 3.492 14.203 -9.634 1.00 96.38 176 ILE A C 1
ATOM 1387 O O . ILE A 1 176 ? 3.157 14.727 -8.570 1.00 96.38 176 ILE A O 1
ATOM 1391 N N . VAL A 1 177 ? 2.769 13.241 -10.215 1.00 95.69 177 VAL A N 1
ATOM 1392 C CA . VAL A 1 177 ? 1.519 12.730 -9.639 1.00 95.69 177 VAL A CA 1
ATOM 1393 C C . VAL A 1 177 ? 1.780 12.096 -8.271 1.00 95.69 177 VAL A C 1
ATOM 1395 O O . VAL A 1 177 ? 1.094 12.428 -7.304 1.00 95.69 177 VAL A O 1
ATOM 1398 N N . GLN A 1 178 ? 2.795 11.238 -8.151 1.00 95.88 178 GLN A N 1
ATOM 1399 C CA . GLN A 1 178 ? 3.137 10.576 -6.889 1.00 95.88 178 GLN A CA 1
ATOM 1400 C C . GLN A 1 178 ? 3.532 11.576 -5.793 1.00 95.88 178 GLN A C 1
ATOM 1402 O O . GLN A 1 178 ? 3.030 11.483 -4.670 1.00 95.88 178 GLN A O 1
ATOM 1407 N N . ILE A 1 179 ? 4.372 12.566 -6.112 1.00 95.19 179 ILE A N 1
ATOM 1408 C CA . ILE A 1 179 ? 4.754 13.635 -5.176 1.00 95.19 179 ILE A CA 1
ATOM 1409 C C . ILE A 1 179 ? 3.524 14.453 -4.772 1.00 95.19 179 ILE A C 1
ATOM 1411 O O . ILE A 1 179 ? 3.340 14.731 -3.587 1.00 95.19 179 ILE A O 1
ATOM 1415 N N . GLY A 1 180 ? 2.648 14.791 -5.722 1.00 96.69 180 GLY A N 1
ATOM 1416 C CA . GLY A 1 180 ? 1.397 15.500 -5.450 1.00 96.69 180 GLY A CA 1
ATOM 1417 C C . GLY A 1 180 ? 0.510 14.761 -4.446 1.00 96.69 180 GLY A C 1
ATOM 1418 O O . GLY A 1 180 ? 0.052 15.360 -3.472 1.00 96.69 180 GLY A O 1
ATOM 1419 N N . PHE A 1 181 ? 0.331 13.447 -4.615 1.00 95.94 181 PHE A N 1
ATOM 1420 C CA . PHE A 1 181 ? -0.402 12.617 -3.652 1.00 95.94 181 PHE A CA 1
ATOM 1421 C C . PHE A 1 181 ? 0.294 12.535 -2.292 1.00 95.94 181 PHE A C 1
ATOM 1423 O O . PHE A 1 181 ? -0.372 12.605 -1.260 1.00 95.94 181 PHE A O 1
ATOM 1430 N N . PHE A 1 182 ? 1.624 12.432 -2.265 1.00 93.50 182 PHE A N 1
ATOM 1431 C CA . PHE A 1 182 ? 2.368 12.400 -1.008 1.00 93.50 182 PHE A CA 1
ATOM 1432 C C . PHE A 1 182 ? 2.203 13.703 -0.211 1.00 93.50 182 PHE A C 1
ATOM 1434 O O . PHE A 1 182 ? 1.902 13.670 0.983 1.00 93.50 182 PHE A O 1
ATOM 1441 N N . LEU A 1 183 ? 2.311 14.858 -0.876 1.00 95.06 183 LEU A N 1
ATOM 1442 C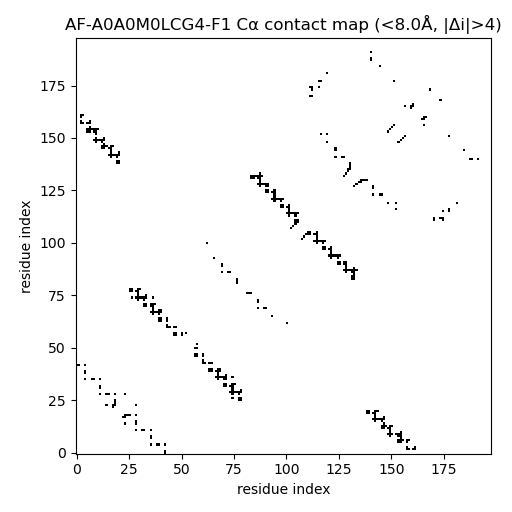 CA . LEU A 1 183 ? 2.038 16.165 -0.270 1.00 95.06 183 LEU A CA 1
ATOM 1443 C C . LEU A 1 183 ? 0.583 16.273 0.197 1.00 95.06 183 LEU A C 1
ATOM 1445 O O . LEU A 1 183 ? 0.313 16.782 1.286 1.00 95.06 183 LEU A O 1
ATOM 1449 N N . PHE A 1 184 ? -0.354 15.749 -0.591 1.00 96.19 184 PHE A N 1
ATOM 1450 C CA . PHE A 1 184 ? -1.759 15.713 -0.214 1.00 96.19 184 PHE A CA 1
ATOM 1451 C C . PHE A 1 184 ? -2.000 14.893 1.062 1.00 96.19 184 PHE A C 1
ATOM 1453 O O . PHE A 1 184 ? -2.780 15.326 1.907 1.00 96.19 184 PHE A O 1
ATOM 1460 N N . PHE A 1 185 ? -1.303 13.769 1.273 1.00 95.81 185 PHE A N 1
ATOM 1461 C CA . PHE A 1 185 ? -1.406 13.000 2.524 1.00 95.81 185 PHE A CA 1
ATOM 1462 C C . PHE A 1 185 ? -1.006 13.838 3.743 1.00 95.81 185 PHE A C 1
ATOM 1464 O O . PHE A 1 185 ? -1.706 13.830 4.757 1.00 95.81 185 PHE A O 1
ATOM 1471 N N . ILE A 1 186 ? 0.061 14.632 3.625 1.00 93.50 186 ILE A N 1
ATOM 1472 C CA . ILE A 1 186 ? 0.502 15.540 4.692 1.00 93.50 186 ILE A CA 1
ATOM 1473 C C . ILE A 1 186 ? -0.593 16.566 5.006 1.00 93.50 186 ILE A C 1
ATOM 1475 O O . ILE A 1 186 ? -0.957 16.751 6.167 1.00 93.50 186 ILE A O 1
ATOM 1479 N N . VAL A 1 187 ? -1.160 17.208 3.982 1.00 95.31 187 VAL A N 1
ATOM 1480 C CA . VAL A 1 187 ? -2.247 18.186 4.156 1.00 95.31 187 VAL A CA 1
ATOM 1481 C C . VAL A 1 187 ? -3.484 17.532 4.778 1.00 95.31 187 VAL A C 1
ATOM 1483 O O . VAL A 1 187 ? -4.067 18.074 5.721 1.00 95.31 187 VAL A O 1
ATOM 1486 N N . LEU A 1 188 ? -3.860 16.345 4.301 1.00 95.06 188 LEU A N 1
ATOM 1487 C CA . LEU A 1 188 ? -5.006 15.585 4.791 1.00 95.06 188 LEU A CA 1
ATOM 1488 C C . LEU A 1 188 ? -4.891 15.274 6.289 1.00 95.06 188 LEU A C 1
ATOM 1490 O O . LEU A 1 188 ? -5.882 15.403 7.010 1.00 95.06 188 LEU A O 1
ATOM 1494 N N . TYR A 1 189 ? -3.694 14.927 6.774 1.00 93.62 189 TYR A N 1
ATOM 1495 C CA . TYR A 1 189 ? -3.449 14.710 8.201 1.00 93.62 189 TYR A CA 1
ATOM 1496 C C . TYR A 1 189 ? -3.824 15.942 9.038 1.00 93.62 189 TYR A C 1
ATOM 1498 O O . TYR A 1 189 ? -4.551 15.825 10.026 1.00 93.62 189 TYR A O 1
ATOM 1506 N N . PHE A 1 190 ? -3.389 17.136 8.623 1.00 93.19 190 PHE A N 1
ATOM 1507 C CA . PHE A 1 190 ? -3.704 18.375 9.339 1.00 93.19 190 PHE A CA 1
ATOM 1508 C C . PHE A 1 190 ? -5.191 18.735 9.273 1.00 93.19 190 PHE A C 1
ATOM 1510 O O . PHE A 1 190 ? -5.747 19.198 10.269 1.00 93.19 190 PHE A O 1
ATOM 1517 N N . ILE A 1 191 ? -5.851 18.495 8.136 1.00 93.12 191 ILE A N 1
ATOM 1518 C CA . ILE A 1 191 ? -7.295 18.727 7.985 1.00 93.12 191 ILE A CA 1
ATOM 1519 C C . ILE A 1 191 ? -8.089 17.839 8.948 1.00 93.12 191 ILE A C 1
ATOM 1521 O O . ILE A 1 191 ? -8.964 18.329 9.662 1.00 93.12 191 ILE A O 1
ATOM 1525 N N . LEU A 1 192 ? -7.786 16.539 8.985 1.00 91.94 192 LEU A N 1
ATOM 1526 C CA . LEU A 1 192 ? -8.503 15.589 9.838 1.00 91.94 192 LEU A CA 1
ATOM 1527 C C . LEU A 1 192 ? -8.212 15.815 11.322 1.00 91.94 192 LEU A C 1
ATOM 1529 O O . LEU A 1 192 ? -9.123 15.703 12.138 1.00 91.94 192 LEU A O 1
ATOM 1533 N N . ARG A 1 193 ? -6.978 16.191 11.672 1.00 89.06 193 ARG A N 1
ATOM 1534 C CA . ARG A 1 193 ? -6.624 16.540 13.050 1.00 89.06 193 ARG A CA 1
ATOM 1535 C C . ARG A 1 193 ? -7.418 17.746 13.552 1.00 89.06 193 ARG A C 1
ATOM 1537 O O . ARG A 1 193 ? -7.990 17.667 14.632 1.00 89.06 193 ARG A O 1
ATOM 1544 N N . ARG A 1 194 ? -7.519 18.818 12.756 1.00 86.56 194 ARG A N 1
ATOM 1545 C CA . ARG A 1 194 ? -8.304 20.012 13.124 1.00 86.56 194 ARG A CA 1
ATOM 1546 C C . ARG A 1 194 ? -9.776 19.690 13.373 1.00 86.56 194 ARG A C 1
ATOM 1548 O O . ARG A 1 194 ? -10.341 20.199 14.327 1.00 86.56 194 ARG A O 1
ATOM 1555 N N . LYS A 1 195 ? -10.381 18.823 12.555 1.00 82.00 195 LYS A N 1
ATOM 1556 C CA . LYS A 1 195 ? -11.778 18.392 12.742 1.00 82.00 195 LYS A CA 1
ATOM 1557 C C . LYS A 1 195 ? -12.019 17.596 14.025 1.00 82.00 195 LYS A C 1
ATOM 1559 O O . LYS A 1 195 ? -13.153 17.530 14.462 1.00 82.00 195 LYS A O 1
ATOM 1564 N N . LYS A 1 196 ? -10.990 16.951 14.581 1.00 78.94 196 LYS A N 1
ATOM 1565 C CA . LYS A 1 196 ? -11.086 16.178 15.828 1.00 78.94 196 LYS A CA 1
ATOM 1566 C C . LYS A 1 196 ? -10.942 17.054 17.077 1.00 78.94 196 LYS A C 1
ATOM 1568 O O . LYS A 1 196 ? -11.345 16.644 18.157 1.00 78.94 196 LYS A O 1
ATOM 1573 N N . GLU A 1 197 ? -10.320 18.222 16.927 1.00 72.12 197 GLU A N 1
ATOM 1574 C CA . GLU A 1 197 ? -10.129 19.217 17.991 1.00 72.12 197 GLU A CA 1
ATOM 1575 C C . GLU A 1 197 ? -11.320 20.201 18.099 1.00 72.12 197 GLU A C 1
ATOM 1577 O O . GLU A 1 197 ? -11.365 20.981 19.048 1.00 72.12 197 GLU A O 1
ATOM 1582 N N . GLN A 1 198 ? -12.260 20.166 17.142 1.00 58.78 198 GLN A N 1
ATOM 1583 C CA . GLN A 1 198 ? -13.520 20.928 17.115 1.00 58.78 198 GLN A CA 1
ATOM 1584 C C . GLN A 1 198 ? -14.686 20.073 17.608 1.00 58.78 198 GLN A C 1
ATOM 1586 O O . GLN A 1 198 ? -15.562 20.645 18.291 1.00 58.78 198 GLN A O 1
#

InterPro domains:
  IPR003211 AmiS/UreI transporter [PF02293] (1-164)
  IPR038523 AmiS/UreI transporter superfamily [G3DSA:1.25.40.600] (1-167)

Organism: NCBI:txid263475

Solvent-accessible surface area (backbone atoms only — not comparable to full-atom values): 9670 Å² total; per-residue (Å²): 114,68,44,59,50,34,31,45,50,8,55,46,30,35,44,49,11,37,29,49,60,69,76,39,57,54,47,68,45,10,56,53,22,37,54,46,8,52,53,26,43,50,52,30,51,53,47,43,71,69,31,80,81,42,62,66,54,36,56,62,28,56,60,41,41,56,54,9,52,49,26,35,52,50,9,54,30,39,64,65,70,54,82,52,41,65,58,7,54,50,22,42,54,44,18,56,50,24,49,53,52,16,49,45,24,45,77,74,67,64,34,60,67,58,17,51,41,27,46,54,48,17,52,54,27,40,50,45,14,40,32,45,53,66,68,42,94,47,50,59,57,49,11,52,52,31,38,51,41,14,40,73,64,16,29,52,52,17,52,33,50,73,72,59,50,47,82,73,52,59,63,67,60,56,45,52,52,53,50,51,52,54,53,46,53,57,53,48,50,55,55,54,51,54,63,73,78,106

Radius of gyration: 16.59 Å; Cα contacts (8 Å, |Δi|>4): 251; chains: 1; bounding box: 38×43×43 Å

Mean predicted aligned error: 3.23 Å

Sequence (198 aa):
MSNVGLLYVGAVLFLNGNMLLGKIDGKSAGIFNLFVGTLQVFTPIYLIVTANGDTNTILSASGLFLFGFTYLYVGITNLTNIRNIGIGYYSLWVAILAIGFAGINYFHFHDIPFTIIWLMWSFLWTLFYLNMAKGKDIETYIGWVAIMQSWVTATIPAFLSLTGIWQEINTAVIVIVQIGFFLFFIVLYFILRRKKEQ

Secondary structure (DSSP, 8-state):
-HHHHHHHHHHHHHHHHHHHTTSS-HHHHHHHHHHHHHHHHHHHHHHHHTTTT-HHHHHHHHHHHHHHHHHHHHHHHHHHT--THHHHHHHHHHHHHHHHHHHHHHHTS--HHHHHHHHHHHHHHHHHHHHHTT----HHHHHHHHHHHIIIIIIHHHHHHHTT-GGGS-HHHHHHHHHHHHHHHHHHHHHHHHHHH-

Foldseek 3Di:
DVLVLLQLLLVLLLLLLCCLVVNDAQQVSLVSLLVSLVVLVVVLVVQCVPVPPVPVSNVVSVLSNLSSVLSNLSSVCSNVVDAQQVSLVSLQVNLVVLQVVLVCCVPPVVNNLSSLLSNLSSVLSNVSNCCRNVVDPCSNLSSVSSNVCSCLNGNVCSVCVVVVNNVVDDPVVNVVVSVVSVVVSVVSSVVVVVVVVD

pLDDT: mean 94.64, std 5.23, range [58.06, 98.62]

Nearest PDB structures (foldseek):
  6nsj-assembly1_A  TM=9.379E-01  e=2.360E-08  Helicobacter pylori J99
  3ux4-assembly1_A  TM=9.156E-01  e=6.016E-08  Helicobacter pylori J99
  1yo7-assembly2_B  TM=6.281E-01  e=3.968E+00  Escherichia coli
  6w2q-assembly1_A  TM=3.832E-01  e=9.254E+00  synthetic construct